Protein AF-A0A8T7BU42-F1 (afdb_monomer)

Foldseek 3Di:
DDDDPVLVVVLQVLLCLLVVQLCVLLPPQWHWADDDRLETETEWAECVQVVPDTHFLVNNLSSVLSSQQSNVVSLVVLLVPDPDPRPSSVQSLQEAEEEEEEEEAWEWDADPNRIHIDDPLVVVLVVVLVFPPPSFHWYKYWPRSCVTHDNPFPDFFDWDWGQDPPPGIIIIGIGTDDPRRRPPPDDDDDDDDDDDHDYRYYYYYHYHYD

Solvent-accessible surface area (backbone atoms only — not comparable to full-atom values): 11856 Å² total; per-residue (Å²): 136,89,82,42,77,67,31,50,54,52,39,51,51,53,46,51,57,41,49,50,39,27,54,57,34,22,48,86,54,33,47,78,53,48,77,55,96,62,26,41,33,30,37,29,41,36,27,92,83,33,78,90,80,30,37,45,31,66,48,48,31,48,22,55,49,40,22,55,53,36,35,56,51,48,47,52,51,52,57,76,70,58,86,60,87,42,72,41,59,68,44,53,86,48,56,38,57,33,38,37,38,34,43,37,56,32,36,66,47,72,59,98,85,45,55,43,80,42,48,66,41,57,53,50,50,58,50,63,73,72,48,89,80,64,101,65,35,31,42,34,33,25,55,72,22,49,80,52,36,63,77,87,55,83,64,82,58,46,86,41,78,47,77,45,93,96,78,44,79,46,50,28,39,34,35,71,59,49,85,79,57,48,72,99,80,68,82,90,70,84,91,77,91,82,89,81,70,56,70,34,44,39,37,37,39,50,22,47,70,100

Structure (mmCIF, N/CA/C/O backbone):
data_AF-A0A8T7BU42-F1
#
_entry.id   AF-A0A8T7BU42-F1
#
loop_
_atom_site.group_PDB
_atom_site.id
_atom_site.type_symbol
_atom_site.label_atom_id
_atom_site.label_alt_id
_atom_site.label_comp_id
_atom_site.label_asym_id
_atom_site.label_entity_id
_atom_site.label_seq_id
_atom_site.pdbx_PDB_ins_code
_atom_site.Cartn_x
_atom_site.Cartn_y
_atom_site.Cartn_z
_atom_site.occupancy
_atom_site.B_iso_or_equiv
_atom_site.auth_seq_id
_atom_site.auth_comp_id
_atom_site.auth_asym_id
_atom_site.auth_atom_id
_atom_site.pdbx_PDB_model_num
ATOM 1 N N . MET A 1 1 ? -27.647 2.008 8.837 1.00 47.53 1 MET A N 1
ATOM 2 C CA . MET A 1 1 ? -26.409 2.793 9.029 1.00 47.53 1 MET A CA 1
ATOM 3 C C . MET A 1 1 ? -26.782 4.274 9.037 1.00 47.53 1 MET A C 1
ATOM 5 O O . MET A 1 1 ? -27.200 4.777 8.004 1.00 47.53 1 MET A O 1
ATOM 9 N N . HIS A 1 2 ? -26.738 4.957 10.187 1.00 52.22 2 HIS A N 1
ATOM 10 C CA . HIS A 1 2 ? -27.015 6.401 10.267 1.00 52.22 2 HIS A CA 1
ATOM 11 C C . HIS A 1 2 ? -25.693 7.180 10.254 1.00 52.22 2 HIS A C 1
ATOM 13 O O . HIS A 1 2 ? -25.115 7.476 11.296 1.00 52.22 2 HIS A O 1
ATOM 19 N N . LEU A 1 3 ? -25.205 7.501 9.055 1.00 60.50 3 LEU A N 1
ATOM 20 C CA . LEU A 1 3 ? -24.084 8.422 8.860 1.00 60.50 3 LEU A CA 1
ATOM 21 C C . LEU A 1 3 ? -24.542 9.845 9.202 1.00 60.50 3 LEU A C 1
ATOM 23 O O . LEU A 1 3 ? -25.282 10.474 8.447 1.00 60.50 3 LEU A O 1
ATOM 27 N N . THR A 1 4 ? -24.121 10.358 10.355 1.00 80.88 4 THR A N 1
ATOM 28 C CA . THR A 1 4 ? -24.278 11.780 10.682 1.00 80.88 4 THR A CA 1
ATOM 29 C C . THR A 1 4 ? -23.133 12.579 10.059 1.00 80.88 4 THR A C 1
ATOM 31 O O . THR A 1 4 ? -22.033 12.055 9.877 1.00 80.88 4 THR A O 1
ATOM 34 N N . ARG A 1 5 ? -23.348 13.871 9.769 1.00 79.62 5 ARG A N 1
ATOM 35 C CA . ARG A 1 5 ? -22.279 14.764 9.265 1.00 79.62 5 ARG A CA 1
ATOM 36 C C . ARG A 1 5 ? -21.060 14.787 10.198 1.00 79.62 5 ARG A C 1
ATOM 38 O O . ARG A 1 5 ? -19.936 14.876 9.727 1.00 79.62 5 ARG A O 1
ATOM 45 N N . PHE A 1 6 ? -21.293 14.641 11.503 1.00 85.19 6 PHE A N 1
ATOM 46 C CA . PHE A 1 6 ? -20.251 14.513 12.519 1.00 85.19 6 PHE A CA 1
ATOM 47 C C . PHE A 1 6 ? -19.438 13.220 12.359 1.00 85.19 6 PHE A C 1
ATOM 49 O O . PHE A 1 6 ? -18.215 13.266 12.263 1.00 85.19 6 PHE A O 1
ATOM 56 N N . SER A 1 7 ? -20.111 12.067 12.247 1.00 87.06 7 SER A N 1
ATOM 57 C CA . SER A 1 7 ? -19.430 10.785 12.031 1.00 87.06 7 SER A CA 1
ATOM 58 C C . SER A 1 7 ? -18.661 10.752 10.709 1.00 87.06 7 SER A C 1
ATOM 60 O O . SER A 1 7 ? -17.587 10.165 10.654 1.00 87.06 7 SER A O 1
ATOM 62 N N . ALA A 1 8 ? -19.185 11.378 9.652 1.00 87.56 8 ALA A N 1
ATOM 63 C CA . AL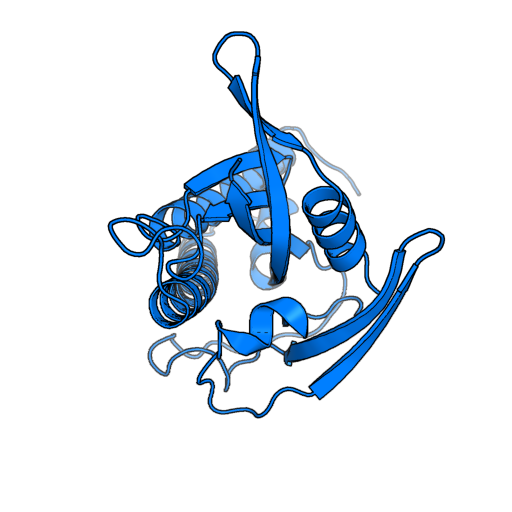A A 1 8 ? -18.499 11.463 8.364 1.00 87.56 8 ALA A CA 1
ATOM 64 C C . ALA A 1 8 ? -17.206 12.296 8.450 1.00 87.56 8 ALA A C 1
ATOM 66 O O . ALA A 1 8 ? -16.188 11.892 7.898 1.00 87.56 8 ALA A O 1
ATOM 67 N N . GLY A 1 9 ? -17.220 13.411 9.191 1.00 89.69 9 GLY A N 1
ATOM 68 C CA . GLY A 1 9 ? -16.020 14.223 9.417 1.00 89.69 9 GLY A CA 1
ATOM 69 C C . GLY A 1 9 ? -14.914 13.459 10.151 1.00 89.69 9 GLY A C 1
ATOM 70 O O . GLY A 1 9 ? -13.754 13.540 9.764 1.00 89.69 9 GLY A O 1
ATOM 71 N N . HIS A 1 10 ? -15.266 12.658 11.161 1.00 91.69 10 HIS A N 1
ATOM 72 C CA . HIS A 1 10 ? -14.287 11.817 11.861 1.00 91.69 10 HIS A CA 1
ATOM 73 C C . HIS A 1 10 ? -13.772 10.660 11.002 1.00 91.69 10 HIS A C 1
ATOM 75 O O . HIS A 1 10 ? -12.592 10.337 11.085 1.00 91.69 10 HIS A O 1
ATOM 81 N N . ALA A 1 11 ? -14.620 10.056 10.163 1.00 89.56 11 ALA A N 1
ATOM 82 C CA . ALA A 1 11 ? -14.162 9.050 9.205 1.00 89.56 11 ALA A CA 1
ATOM 83 C C . ALA A 1 11 ? -13.106 9.638 8.258 1.00 89.56 11 ALA A C 1
ATOM 85 O O . ALA A 1 11 ? -12.040 9.052 8.098 1.00 89.56 11 ALA A O 1
ATOM 86 N N . GLN A 1 12 ? -13.378 10.824 7.701 1.00 90.19 12 GLN A N 1
ATOM 87 C CA . GLN A 1 12 ? -12.439 11.532 6.833 1.00 90.19 12 GLN A CA 1
ATOM 88 C C . GLN A 1 12 ? -11.126 11.845 7.561 1.00 90.19 12 GLN A C 1
ATOM 90 O O . GLN A 1 12 ? -10.063 11.529 7.042 1.00 90.19 12 GLN A O 1
ATOM 95 N N . PHE A 1 13 ? -11.197 12.381 8.784 1.00 93.38 13 PHE A N 1
ATOM 96 C CA . PHE A 1 13 ? -10.010 12.660 9.597 1.00 93.38 13 PHE A CA 1
ATOM 97 C C . PHE A 1 13 ? -9.158 11.404 9.830 1.00 93.38 13 PHE A C 1
ATOM 99 O O . PHE A 1 13 ? -7.948 11.434 9.636 1.00 93.38 13 PHE A O 1
ATOM 106 N N . VAL A 1 14 ? -9.778 10.284 10.212 1.00 92.06 14 VAL A N 1
ATOM 107 C CA . VAL A 1 14 ? -9.061 9.020 10.447 1.00 92.06 14 VAL A CA 1
ATOM 108 C C . VAL A 1 14 ? -8.376 8.525 9.172 1.00 92.06 14 VAL A C 1
ATOM 110 O O . VAL A 1 14 ? -7.207 8.145 9.221 1.00 92.06 14 VAL A O 1
ATOM 113 N N . VAL A 1 15 ? -9.073 8.558 8.032 1.00 91.06 15 VAL A N 1
ATOM 114 C CA . VAL A 1 15 ? -8.503 8.165 6.735 1.00 91.06 15 VAL A CA 1
ATOM 115 C C . VAL A 1 15 ? -7.329 9.068 6.359 1.00 91.06 15 VAL A C 1
ATOM 117 O O . VAL A 1 15 ? -6.277 8.559 5.986 1.00 91.06 15 VAL A O 1
ATOM 120 N N . GLU A 1 16 ? -7.468 10.385 6.516 1.00 93.38 16 GLU A N 1
ATOM 121 C CA . GLU A 1 16 ? -6.392 11.346 6.251 1.00 93.38 16 GLU A CA 1
ATOM 122 C C . GLU A 1 16 ? -5.153 11.063 7.105 1.00 93.38 16 GLU A C 1
ATOM 124 O O . GLU A 1 16 ? -4.053 10.999 6.566 1.00 93.38 16 GLU A O 1
ATOM 129 N N . GLN A 1 17 ? -5.318 10.819 8.410 1.00 95.88 17 GLN A N 1
ATOM 130 C CA . GLN A 1 17 ? -4.197 10.507 9.305 1.00 95.88 17 GLN A CA 1
ATOM 131 C C . GLN A 1 17 ? -3.471 9.212 8.918 1.00 95.88 17 GLN A C 1
ATOM 133 O O . GLN A 1 17 ? -2.247 9.137 9.018 1.00 95.88 17 GLN A O 1
ATOM 138 N N . LEU A 1 18 ? -4.211 8.187 8.487 1.00 94.56 18 LEU A N 1
ATOM 139 C CA . LEU A 1 18 ? -3.628 6.913 8.062 1.00 94.56 18 LEU A CA 1
ATOM 140 C C . LEU A 1 18 ? -2.912 7.043 6.713 1.00 94.56 18 LEU A C 1
ATOM 142 O O . LEU A 1 18 ? -1.806 6.530 6.558 1.00 94.56 18 LEU A O 1
ATOM 146 N N . LEU A 1 19 ? -3.508 7.746 5.748 1.00 94.25 19 LEU A N 1
ATOM 147 C CA . LEU A 1 19 ? -2.882 7.978 4.447 1.00 94.25 19 LEU A CA 1
ATOM 148 C C . LEU A 1 19 ? -1.640 8.867 4.559 1.00 94.25 19 LEU A C 1
ATOM 150 O O . LEU A 1 19 ? -0.656 8.600 3.874 1.00 94.25 19 LEU A O 1
ATOM 154 N N . ASP A 1 20 ? -1.647 9.870 5.437 1.00 96.19 20 ASP A N 1
ATOM 155 C CA . ASP A 1 20 ? -0.509 10.769 5.656 1.00 96.19 20 ASP A CA 1
ATOM 156 C C . ASP A 1 20 ? 0.745 10.016 6.130 1.00 96.19 20 ASP A C 1
ATOM 158 O O . ASP A 1 20 ? 1.827 10.173 5.555 1.00 96.19 20 ASP A O 1
ATOM 162 N N . VAL A 1 21 ? 0.602 9.112 7.109 1.00 96.69 21 VAL A N 1
ATOM 163 C CA . VAL A 1 21 ? 1.742 8.302 7.575 1.00 96.69 21 VAL A CA 1
ATOM 164 C C . VAL A 1 21 ? 2.203 7.282 6.540 1.00 96.69 21 VAL A C 1
ATOM 166 O O . VAL A 1 21 ? 3.398 7.012 6.457 1.00 96.69 21 VAL A O 1
ATOM 169 N N . ILE A 1 22 ? 1.289 6.742 5.726 1.00 95.62 22 ILE A N 1
ATOM 170 C CA . ILE A 1 22 ? 1.640 5.842 4.619 1.00 95.62 22 ILE A CA 1
ATOM 171 C C . ILE A 1 22 ? 2.448 6.607 3.567 1.00 95.62 22 ILE A C 1
ATOM 173 O O . ILE A 1 22 ? 3.496 6.134 3.139 1.00 95.62 22 ILE A O 1
ATOM 177 N N . ILE A 1 23 ? 1.987 7.794 3.162 1.00 95.25 23 ILE A N 1
ATOM 178 C CA . ILE A 1 23 ? 2.679 8.638 2.178 1.00 95.25 23 ILE A CA 1
ATOM 179 C C . ILE A 1 23 ? 4.056 9.046 2.697 1.00 95.25 23 ILE A C 1
ATOM 181 O O . ILE A 1 23 ? 5.037 8.960 1.961 1.00 95.25 23 ILE A O 1
ATOM 185 N N . THR A 1 24 ? 4.145 9.436 3.967 1.00 97.19 24 THR A N 1
ATOM 186 C CA . THR A 1 24 ? 5.416 9.813 4.594 1.00 97.19 24 THR A CA 1
ATOM 187 C C . THR A 1 24 ? 6.397 8.641 4.628 1.00 97.19 24 THR A C 1
ATOM 189 O O . THR A 1 24 ? 7.560 8.820 4.281 1.00 97.19 24 THR A O 1
ATOM 192 N N . ALA A 1 25 ? 5.933 7.439 4.985 1.00 94.31 25 ALA A N 1
ATOM 193 C CA . ALA A 1 25 ? 6.759 6.231 5.030 1.00 94.31 25 ALA A CA 1
ATOM 194 C C . ALA A 1 25 ? 7.196 5.725 3.643 1.00 94.31 25 ALA A C 1
ATOM 196 O O . ALA A 1 25 ? 8.196 5.022 3.524 1.00 94.31 25 ALA A O 1
ATOM 197 N N . ALA A 1 26 ? 6.448 6.070 2.593 1.00 93.38 26 ALA A N 1
ATOM 198 C CA . ALA A 1 26 ? 6.771 5.708 1.218 1.00 93.38 26 ALA A CA 1
ATOM 199 C C . ALA A 1 26 ? 7.932 6.546 0.645 1.00 93.38 26 ALA A C 1
ATOM 201 O O . ALA A 1 26 ? 8.668 6.086 -0.232 1.00 93.38 26 ALA A O 1
ATOM 202 N N . LEU A 1 27 ? 8.103 7.780 1.129 1.00 93.25 27 LEU A N 1
ATOM 203 C CA . LEU A 1 27 ? 9.124 8.710 0.655 1.00 93.25 27 LEU A CA 1
ATOM 204 C C . LEU A 1 27 ? 10.505 8.418 1.278 1.00 93.25 27 LEU A C 1
ATOM 206 O O . LEU A 1 27 ? 10.590 8.046 2.446 1.00 93.25 27 LEU A O 1
ATOM 210 N N . PRO A 1 28 ? 11.610 8.646 0.538 1.00 94.38 28 PRO A N 1
ATOM 211 C CA . PRO A 1 28 ? 11.669 9.142 -0.842 1.00 94.38 28 PRO A CA 1
ATOM 212 C C . PRO A 1 28 ? 11.557 8.037 -1.907 1.00 94.38 28 PRO A C 1
ATOM 214 O O . PRO A 1 28 ? 11.485 8.353 -3.092 1.00 94.38 28 PRO A O 1
ATOM 217 N N . SER A 1 29 ? 11.560 6.762 -1.510 1.00 92.00 29 SER A N 1
ATOM 218 C CA . SER A 1 29 ? 11.674 5.616 -2.422 1.00 92.00 29 SER A CA 1
ATOM 219 C C . SER A 1 29 ? 10.532 5.520 -3.434 1.00 92.00 29 SER A C 1
ATOM 221 O O . SER A 1 29 ? 10.746 5.081 -4.565 1.00 92.00 29 SER A O 1
ATOM 223 N N . LEU A 1 30 ? 9.326 5.918 -3.025 1.00 92.38 30 LEU A N 1
ATOM 224 C CA . LEU A 1 30 ? 8.090 5.822 -3.789 1.00 92.38 30 LEU A CA 1
ATOM 225 C C . LEU A 1 30 ? 7.380 7.185 -3.828 1.00 92.38 30 LEU A C 1
ATOM 227 O O . LEU A 1 30 ? 7.061 7.773 -2.797 1.00 92.38 30 LEU A O 1
ATOM 231 N N . SER A 1 31 ? 7.090 7.679 -5.031 1.00 89.88 31 SER A N 1
ATOM 232 C CA . SER A 1 31 ? 6.403 8.956 -5.253 1.00 89.88 31 SER A CA 1
ATOM 233 C C . SER A 1 31 ? 4.880 8.774 -5.304 1.00 89.88 31 SER A C 1
ATOM 235 O O . SER A 1 31 ? 4.401 7.952 -6.089 1.00 89.88 31 SER A O 1
ATOM 237 N N . PRO A 1 32 ? 4.084 9.527 -4.521 1.00 90.75 32 PRO A N 1
ATOM 238 C CA . PRO A 1 32 ? 2.625 9.486 -4.610 1.00 90.75 32 PRO A CA 1
ATOM 239 C C . PRO A 1 32 ? 2.132 10.187 -5.885 1.00 90.75 32 PRO A C 1
ATOM 241 O O . PRO A 1 32 ? 2.683 11.205 -6.294 1.00 90.75 32 PRO A O 1
ATOM 244 N N . THR A 1 33 ? 1.065 9.673 -6.499 1.00 85.50 33 THR A N 1
ATOM 245 C CA . THR A 1 33 ? 0.459 10.267 -7.716 1.00 85.50 33 THR A CA 1
ATOM 246 C C . THR A 1 33 ? -0.999 10.617 -7.543 1.00 85.50 33 THR A C 1
ATOM 248 O O . THR A 1 33 ? -1.420 11.725 -7.864 1.00 85.50 33 THR A O 1
ATOM 251 N N . ARG A 1 34 ? -1.786 9.686 -7.009 1.00 82.69 34 ARG A N 1
ATOM 252 C CA . ARG A 1 34 ? -3.225 9.868 -6.860 1.00 82.69 34 ARG A CA 1
ATOM 253 C C . ARG A 1 34 ? -3.663 9.418 -5.481 1.00 82.69 34 ARG A C 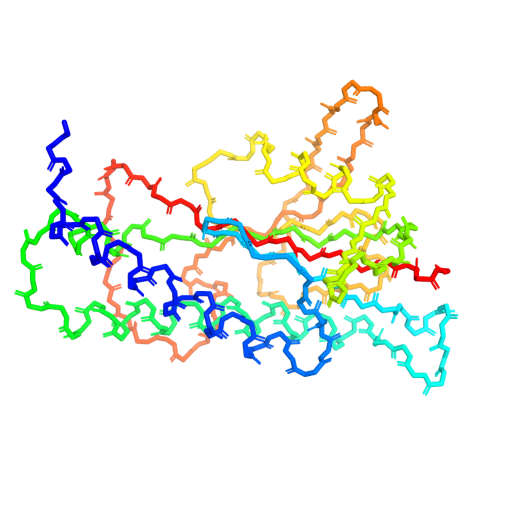1
ATOM 255 O O . ARG A 1 34 ? -3.350 8.305 -5.075 1.00 82.69 34 ARG A O 1
ATOM 262 N N . VAL A 1 35 ? -4.433 10.266 -4.810 1.00 84.00 35 VAL A N 1
ATOM 263 C CA . VAL A 1 35 ? -5.198 9.911 -3.612 1.00 84.00 35 VAL A CA 1
ATOM 264 C C . VAL A 1 35 ? -6.674 9.863 -4.000 1.00 84.00 35 VAL A C 1
ATOM 266 O O . VAL A 1 35 ? -7.172 10.780 -4.654 1.00 84.00 35 VAL A O 1
ATOM 269 N N . GLY A 1 36 ? -7.371 8.789 -3.641 1.00 76.12 36 GLY A N 1
ATOM 270 C CA . GLY A 1 36 ? -8.784 8.596 -3.956 1.00 76.12 36 GLY A CA 1
ATOM 271 C C . GLY A 1 36 ? -9.515 7.908 -2.815 1.00 76.12 36 GLY A C 1
ATOM 272 O O . GLY A 1 36 ? -9.333 6.713 -2.604 1.00 76.12 36 GLY A O 1
ATOM 273 N N . GLY A 1 37 ? -10.363 8.643 -2.095 1.00 82.19 37 GLY A N 1
ATOM 274 C CA . GLY A 1 37 ? -11.071 8.103 -0.932 1.00 82.19 37 GLY A CA 1
ATOM 275 C C . GLY A 1 37 ? -10.089 7.619 0.136 1.00 82.19 37 GLY A C 1
ATOM 276 O O . GLY A 1 37 ? -9.374 8.425 0.719 1.00 82.19 37 GLY A O 1
ATOM 277 N N . ASP A 1 38 ? -10.045 6.305 0.351 1.00 84.38 38 ASP A N 1
ATOM 278 C CA . ASP A 1 38 ? -9.164 5.604 1.294 1.00 84.38 38 ASP A CA 1
ATOM 279 C C . ASP A 1 38 ? -7.925 4.976 0.634 1.00 84.38 38 ASP A C 1
ATOM 281 O O . ASP A 1 38 ? -7.271 4.110 1.223 1.00 84.38 38 ASP A O 1
ATOM 285 N N . SER A 1 39 ? -7.625 5.390 -0.600 1.00 85.88 39 SER A N 1
ATOM 286 C CA . SER A 1 39 ? -6.560 4.817 -1.410 1.00 85.88 39 SER A CA 1
ATOM 287 C C . SER A 1 39 ? -5.518 5.825 -1.847 1.00 85.88 39 SER A C 1
ATOM 289 O O . SER A 1 39 ? -5.810 7.002 -2.069 1.00 85.88 39 SER A O 1
ATOM 291 N N . VAL A 1 40 ? -4.295 5.332 -2.016 1.00 89.44 40 VAL A N 1
ATOM 292 C CA . VAL A 1 40 ? -3.178 6.092 -2.570 1.00 89.44 40 VAL A CA 1
ATOM 293 C C . VAL A 1 40 ? -2.389 5.225 -3.547 1.00 89.44 40 VAL A C 1
ATOM 295 O O . VAL A 1 40 ? -2.152 4.042 -3.297 1.00 89.44 40 VAL A O 1
ATOM 298 N N . MET A 1 41 ? -2.014 5.830 -4.673 1.00 90.06 41 MET A N 1
ATOM 299 C CA . MET A 1 41 ? -1.173 5.246 -5.710 1.00 90.06 41 MET A CA 1
ATOM 300 C C . MET A 1 41 ? 0.242 5.803 -5.618 1.00 90.06 41 MET A C 1
ATOM 302 O O . MET A 1 41 ? 0.435 7.021 -5.673 1.00 90.06 41 MET A O 1
ATOM 306 N N . PHE A 1 42 ? 1.218 4.904 -5.576 1.00 93.44 42 PHE A N 1
ATOM 307 C CA . PHE A 1 42 ? 2.637 5.224 -5.606 1.00 93.44 42 PHE A CA 1
ATOM 308 C C . PHE A 1 42 ? 3.322 4.697 -6.860 1.00 93.44 42 PHE A C 1
ATOM 310 O O . PHE A 1 42 ? 2.913 3.669 -7.406 1.00 93.44 42 PHE A O 1
ATOM 317 N N . TYR A 1 43 ? 4.406 5.364 -7.262 1.00 92.06 43 TYR A N 1
ATOM 318 C CA . TYR A 1 43 ? 5.316 4.853 -8.276 1.00 92.06 43 TYR A CA 1
ATOM 319 C C . TYR A 1 43 ? 6.791 5.086 -7.981 1.00 92.06 43 TYR A C 1
ATOM 321 O O . TYR A 1 43 ? 7.161 6.014 -7.266 1.00 92.06 43 TYR A O 1
ATOM 329 N N . ALA A 1 44 ? 7.631 4.264 -8.601 1.00 90.88 44 ALA A N 1
ATOM 330 C CA . ALA A 1 44 ? 9.065 4.486 -8.708 1.00 90.88 44 ALA A CA 1
ATOM 331 C C . ALA A 1 44 ? 9.584 3.973 -10.049 1.00 90.88 44 ALA A C 1
ATOM 333 O O . ALA A 1 44 ? 9.081 2.977 -10.568 1.00 90.88 44 ALA A O 1
ATOM 334 N N . VAL A 1 45 ? 10.609 4.642 -10.579 1.00 88.12 45 VAL A N 1
ATOM 335 C CA . VAL A 1 45 ? 11.369 4.148 -11.732 1.00 88.12 45 VAL A CA 1
ATOM 336 C C . VAL A 1 45 ? 12.380 3.136 -11.212 1.00 88.12 45 VAL A C 1
ATOM 338 O O . VAL A 1 45 ? 13.157 3.467 -10.323 1.00 88.12 45 VAL A O 1
ATOM 341 N N . SER A 1 46 ? 12.372 1.913 -11.739 1.00 85.94 46 SER A N 1
ATOM 342 C CA . SER A 1 46 ? 13.299 0.866 -11.297 1.00 85.94 46 SER A CA 1
ATOM 343 C C . SER A 1 46 ? 14.750 1.229 -11.618 1.00 85.94 46 SER A C 1
ATOM 345 O O . SER A 1 46 ? 15.046 1.721 -12.709 1.00 85.94 46 SER A O 1
ATOM 347 N N . GLU A 1 47 ? 15.668 0.899 -10.708 1.00 85.12 47 GLU A N 1
ATOM 348 C CA . GLU A 1 47 ? 17.117 0.962 -10.955 1.00 85.12 47 GLU A CA 1
ATOM 349 C C . GLU A 1 47 ? 17.551 0.175 -12.204 1.00 85.12 47 GLU A C 1
ATOM 351 O O . GLU A 1 47 ? 18.522 0.544 -12.858 1.00 85.12 47 GLU A O 1
ATOM 356 N N . ARG A 1 48 ? 16.808 -0.877 -12.591 1.00 81.31 48 ARG A N 1
ATOM 357 C CA . ARG A 1 48 ? 17.091 -1.636 -13.822 1.00 81.31 48 ARG A CA 1
ATOM 358 C C . ARG A 1 48 ? 16.953 -0.783 -15.076 1.00 81.31 48 ARG A C 1
ATOM 360 O O . ARG A 1 48 ? 17.695 -0.975 -16.034 1.00 81.31 48 ARG A O 1
ATOM 367 N N . ASP A 1 49 ? 15.993 0.131 -15.063 1.00 80.38 49 ASP A N 1
ATOM 368 C CA . ASP A 1 49 ? 15.637 0.958 -16.212 1.00 80.38 49 ASP A CA 1
ATOM 369 C C . ASP A 1 49 ? 16.309 2.3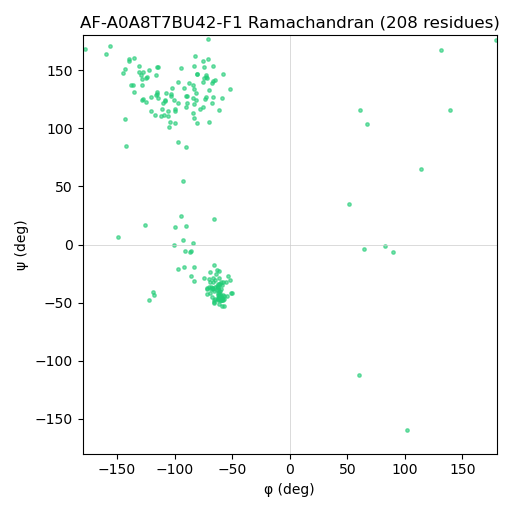34 -16.153 1.00 80.38 49 ASP A C 1
ATOM 371 O O . ASP A 1 49 ? 16.479 2.993 -17.178 1.00 80.38 49 ASP A O 1
ATOM 375 N N . ASN A 1 50 ? 16.730 2.757 -14.958 1.00 82.56 50 ASN A N 1
ATOM 376 C CA . ASN A 1 50 ? 17.489 3.978 -14.723 1.00 82.56 50 ASN A CA 1
ATOM 377 C C . ASN A 1 50 ? 18.556 3.753 -13.630 1.00 82.56 50 ASN A C 1
ATOM 379 O O . ASN A 1 50 ? 18.314 4.077 -12.467 1.00 82.56 50 ASN A O 1
ATOM 383 N N . PRO A 1 51 ? 19.744 3.229 -13.978 1.00 85.62 51 PRO A N 1
ATOM 384 C CA . PRO A 1 51 ? 20.766 2.861 -12.991 1.00 85.62 51 PRO A CA 1
ATOM 385 C C . PRO A 1 51 ? 21.333 4.021 -12.162 1.00 85.62 51 PRO A C 1
ATOM 387 O O . PRO A 1 51 ? 21.896 3.792 -11.098 1.00 85.62 51 PRO A O 1
ATOM 390 N N . GLU A 1 52 ? 21.227 5.263 -12.642 1.00 86.75 52 GLU A N 1
ATOM 391 C CA . GLU A 1 52 ? 21.821 6.427 -11.971 1.00 86.75 52 GLU A CA 1
ATOM 392 C C . GLU A 1 52 ? 20.917 7.024 -10.886 1.00 86.75 52 GLU A C 1
ATOM 394 O O . GLU A 1 52 ? 21.406 7.666 -9.958 1.00 86.75 52 GLU A O 1
ATOM 399 N N . SER A 1 53 ? 19.597 6.866 -11.016 1.00 84.75 53 SER A N 1
ATOM 400 C CA . SER A 1 53 ? 18.619 7.545 -10.146 1.00 84.75 53 SER A CA 1
ATOM 401 C C . SER A 1 53 ? 17.318 6.771 -9.913 1.00 84.75 53 SER A C 1
ATOM 403 O O . SER A 1 53 ? 16.380 7.309 -9.325 1.00 84.75 53 SER A O 1
ATOM 405 N N . GLY A 1 54 ? 17.231 5.530 -10.388 1.00 84.94 54 GLY A N 1
ATOM 406 C CA . GLY A 1 54 ? 16.110 4.639 -10.121 1.00 84.94 54 GLY A CA 1
ATOM 407 C C . GLY A 1 54 ? 16.150 4.070 -8.704 1.00 84.94 54 GLY A C 1
ATOM 408 O O . GLY A 1 54 ? 17.196 4.009 -8.062 1.00 84.94 54 GLY A O 1
ATOM 409 N N . THR A 1 55 ? 14.990 3.642 -8.222 1.00 88.94 55 THR A N 1
ATOM 410 C CA . THR A 1 55 ? 14.823 3.026 -6.906 1.00 88.94 55 THR A CA 1
ATOM 411 C C . THR A 1 55 ? 15.168 1.542 -6.984 1.00 88.94 55 THR A C 1
ATOM 413 O O . THR A 1 55 ? 14.697 0.833 -7.886 1.00 88.94 55 THR A O 1
ATOM 416 N N . SER A 1 56 ? 15.958 1.061 -6.022 1.00 91.00 56 SER A N 1
ATOM 417 C CA . SER A 1 56 ? 16.318 -0.352 -5.944 1.00 91.00 56 SER A CA 1
ATOM 418 C C . SER A 1 56 ? 15.162 -1.217 -5.444 1.00 91.00 56 SER A C 1
ATOM 420 O O . SER A 1 56 ? 14.294 -0.769 -4.690 1.00 91.00 56 SER A O 1
ATOM 422 N N . GLY A 1 57 ? 15.150 -2.491 -5.837 1.00 88.69 57 GLY A N 1
ATOM 423 C CA . GLY A 1 57 ? 14.184 -3.461 -5.310 1.00 88.69 57 GLY A CA 1
ATOM 424 C C . GLY A 1 57 ? 14.172 -3.550 -3.769 1.00 88.69 57 GLY A C 1
ATOM 425 O O . GLY A 1 57 ? 13.091 -3.533 -3.169 1.00 88.69 57 GLY A O 1
ATOM 426 N N . PRO A 1 58 ? 15.343 -3.580 -3.098 1.00 90.81 58 PRO A N 1
ATOM 427 C CA . PRO A 1 58 ? 15.448 -3.477 -1.641 1.00 90.81 58 PRO A CA 1
ATOM 428 C C . PRO A 1 58 ? 14.878 -2.185 -1.037 1.00 90.81 58 PRO A C 1
ATOM 430 O O . PRO A 1 58 ? 14.249 -2.247 0.023 1.00 90.81 58 PRO A O 1
ATOM 433 N N . ASP A 1 59 ? 15.047 -1.033 -1.691 1.00 89.25 59 ASP A N 1
ATOM 434 C CA . ASP A 1 59 ? 14.483 0.236 -1.205 1.00 89.25 59 ASP A CA 1
ATOM 435 C C . ASP A 1 59 ? 12.955 0.237 -1.297 1.00 89.25 59 ASP A C 1
ATOM 437 O O . ASP A 1 59 ? 12.278 0.700 -0.376 1.00 89.25 59 ASP A O 1
ATOM 441 N N . VAL A 1 60 ? 12.395 -0.345 -2.366 1.00 91.50 60 VAL A N 1
ATOM 442 C CA . VAL A 1 60 ? 10.944 -0.564 -2.477 1.00 91.50 60 VAL A CA 1
ATOM 443 C C . VAL A 1 60 ? 10.452 -1.505 -1.378 1.00 91.50 60 VAL A C 1
ATOM 445 O O . VAL A 1 60 ? 9.451 -1.210 -0.727 1.00 91.50 60 VAL A O 1
ATOM 448 N N . ALA A 1 61 ? 11.145 -2.623 -1.138 1.00 90.94 61 ALA A N 1
ATOM 449 C CA . ALA A 1 61 ? 10.771 -3.574 -0.089 1.00 90.94 61 ALA A CA 1
ATOM 450 C C . ALA A 1 61 ? 10.789 -2.925 1.307 1.00 90.94 61 ALA A C 1
ATOM 452 O O . ALA A 1 61 ? 9.891 -3.168 2.116 1.00 90.94 61 ALA A O 1
ATOM 453 N N . THR A 1 62 ? 11.781 -2.069 1.566 1.00 89.56 62 THR A N 1
ATOM 454 C CA . THR A 1 62 ? 11.890 -1.293 2.809 1.00 89.56 62 THR A CA 1
ATOM 455 C C . THR A 1 62 ? 10.731 -0.309 2.941 1.00 89.56 62 THR A C 1
ATOM 457 O O . THR A 1 62 ? 10.069 -0.296 3.975 1.00 89.56 62 THR A O 1
ATOM 460 N N . ALA A 1 63 ? 10.411 0.444 1.884 1.00 90.44 63 ALA A N 1
ATOM 461 C CA . ALA A 1 63 ? 9.278 1.370 1.891 1.00 90.44 63 ALA A CA 1
ATOM 462 C C . ALA A 1 63 ? 7.946 0.647 2.149 1.00 90.44 63 ALA A C 1
ATOM 464 O O . ALA A 1 63 ? 7.166 1.077 2.992 1.00 90.44 63 ALA A O 1
ATOM 465 N N . VAL A 1 64 ? 7.705 -0.499 1.501 1.00 92.25 64 VAL A N 1
ATOM 466 C CA . VAL A 1 64 ? 6.507 -1.324 1.748 1.00 92.25 64 VAL A CA 1
ATOM 467 C C . VAL A 1 64 ? 6.423 -1.753 3.214 1.00 92.25 64 VAL A C 1
ATOM 469 O O . VAL A 1 64 ? 5.354 -1.665 3.818 1.00 92.25 64 VAL A O 1
ATOM 472 N N . HIS A 1 65 ? 7.540 -2.177 3.809 1.00 91.06 65 HIS A N 1
ATOM 473 C CA . HIS A 1 65 ? 7.577 -2.537 5.225 1.00 91.06 65 HIS A CA 1
ATOM 474 C C . HIS A 1 65 ? 7.252 -1.346 6.140 1.00 91.06 65 HIS A C 1
ATOM 476 O O . HIS A 1 65 ? 6.399 -1.467 7.021 1.00 91.06 65 HIS A O 1
ATOM 482 N N . GLU A 1 66 ? 7.874 -0.190 5.902 1.00 91.62 66 GLU A N 1
ATOM 483 C CA . GLU A 1 66 ? 7.648 1.025 6.693 1.00 91.62 66 GLU A CA 1
ATOM 484 C C . GLU A 1 66 ? 6.218 1.557 6.559 1.00 91.62 66 GLU A C 1
ATOM 486 O O . GLU A 1 66 ? 5.635 2.017 7.544 1.00 91.62 66 GLU A O 1
ATOM 491 N N . MET A 1 67 ? 5.612 1.454 5.373 1.00 93.38 67 MET A N 1
ATOM 492 C CA . MET A 1 67 ? 4.214 1.829 5.139 1.00 93.38 67 MET A CA 1
ATOM 493 C C . MET A 1 67 ? 3.257 0.975 5.977 1.00 93.38 67 MET A C 1
ATOM 495 O O . MET A 1 67 ? 2.380 1.519 6.653 1.00 93.38 67 MET A O 1
ATOM 499 N N . VAL A 1 68 ? 3.453 -0.349 5.985 1.00 90.81 68 VAL A N 1
ATOM 500 C CA . VAL A 1 68 ? 2.666 -1.273 6.818 1.00 90.81 68 VAL A CA 1
ATOM 501 C C . VAL A 1 68 ? 2.856 -0.949 8.301 1.00 90.81 68 VAL A C 1
ATOM 503 O O . VAL A 1 68 ? 1.876 -0.753 9.021 1.00 90.81 68 VAL A O 1
ATOM 506 N N . ALA A 1 69 ? 4.103 -0.839 8.766 1.00 90.06 69 ALA A N 1
ATOM 507 C CA . ALA A 1 69 ? 4.399 -0.559 10.170 1.00 90.06 69 ALA A CA 1
ATOM 508 C C . ALA A 1 69 ? 3.805 0.785 10.630 1.00 90.06 69 ALA A C 1
ATOM 510 O O . ALA A 1 69 ? 3.204 0.876 11.705 1.00 90.06 69 ALA A O 1
ATOM 511 N N . SER A 1 70 ? 3.923 1.821 9.799 1.00 92.06 70 SER A N 1
ATOM 512 C CA . SER A 1 70 ? 3.415 3.162 10.092 1.00 92.06 70 SER A CA 1
ATOM 513 C C . SER A 1 70 ? 1.891 3.208 10.145 1.00 92.06 70 SER A C 1
ATOM 515 O O . SER A 1 70 ? 1.344 3.855 11.041 1.00 92.06 70 SER A O 1
ATOM 517 N N . PHE A 1 71 ? 1.201 2.472 9.266 1.00 93.69 71 PHE A N 1
ATOM 518 C CA . PHE A 1 71 ? -0.255 2.327 9.322 1.00 93.69 71 PHE A CA 1
ATOM 519 C C . PHE A 1 71 ? -0.715 1.768 10.674 1.00 93.69 71 PHE A C 1
ATOM 521 O O . PHE A 1 71 ? -1.540 2.387 11.350 1.00 93.69 71 PHE A O 1
ATOM 528 N N . TYR A 1 72 ? -0.152 0.636 11.112 1.00 92.12 72 TYR A N 1
ATOM 529 C CA . TYR A 1 72 ? -0.562 0.009 12.373 1.00 92.12 72 TYR A CA 1
ATOM 530 C C . TYR A 1 72 ? -0.176 0.839 13.599 1.00 92.12 72 TYR A C 1
ATOM 532 O O . TYR A 1 72 ? -0.972 0.935 14.537 1.00 92.12 72 TYR A O 1
ATOM 540 N N . ARG A 1 73 ? 0.986 1.506 13.576 1.00 93.75 73 ARG A N 1
ATOM 541 C CA . ARG A 1 73 ? 1.392 2.447 14.631 1.00 93.75 73 ARG A CA 1
ATOM 542 C C . ARG A 1 73 ? 0.397 3.602 14.755 1.00 93.75 73 ARG A C 1
ATOM 544 O O . ARG A 1 73 ? -0.065 3.893 15.857 1.00 93.75 73 ARG A O 1
ATOM 551 N N . LYS A 1 74 ? 0.012 4.221 13.633 1.00 94.44 74 LYS A N 1
ATOM 552 C CA . LYS A 1 74 ? -0.968 5.317 13.628 1.00 94.44 74 LYS A CA 1
ATOM 553 C C . LYS A 1 74 ? -2.365 4.837 14.017 1.00 94.44 74 LYS A C 1
ATOM 555 O O . LYS A 1 74 ? -3.049 5.531 1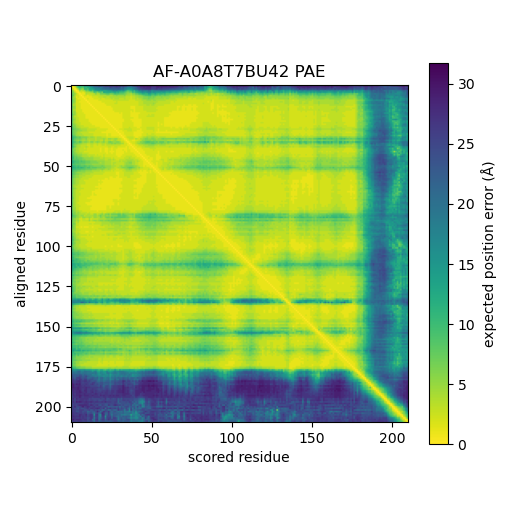4.761 1.00 94.44 74 LYS A O 1
ATOM 560 N N . ARG A 1 75 ? -2.784 3.639 13.594 1.00 93.25 75 ARG A N 1
ATOM 561 C CA . ARG A 1 75 ? -4.045 3.029 14.050 1.00 93.25 75 ARG A CA 1
ATOM 562 C C . ARG A 1 75 ? -4.060 2.870 15.572 1.00 93.25 75 ARG A C 1
ATOM 564 O O . ARG A 1 75 ? -5.032 3.272 16.202 1.00 93.25 75 ARG A O 1
ATOM 571 N N . ALA A 1 76 ? -2.990 2.336 16.161 1.00 92.44 76 ALA A N 1
ATOM 572 C CA . ALA A 1 76 ? -2.869 2.180 17.612 1.00 92.44 76 ALA A CA 1
ATOM 573 C C . ALA A 1 76 ? -2.894 3.532 18.350 1.00 92.44 76 ALA A C 1
ATOM 575 O O . ALA A 1 76 ? -3.594 3.672 19.351 1.00 92.44 76 ALA A O 1
ATOM 576 N N . GLU A 1 77 ? -2.205 4.547 17.823 1.00 94.25 77 GLU A N 1
ATOM 577 C CA . GLU A 1 77 ? -2.242 5.919 18.348 1.00 94.25 77 GLU A CA 1
ATOM 578 C C . GLU A 1 77 ? -3.665 6.503 18.329 1.00 94.25 77 GLU A C 1
ATOM 580 O O . GLU A 1 77 ? -4.144 7.019 19.341 1.00 94.25 77 GLU A O 1
ATOM 585 N N . LEU A 1 78 ? -4.371 6.370 17.200 1.00 92.62 78 LEU A N 1
ATOM 586 C CA . LEU A 1 78 ? -5.754 6.829 17.053 1.00 92.62 78 LEU A CA 1
ATOM 587 C C . LEU A 1 78 ? -6.701 6.102 18.014 1.00 92.62 78 LEU A C 1
ATOM 589 O O . LEU A 1 78 ? -7.611 6.729 18.549 1.00 92.62 78 LEU A O 1
ATOM 593 N N . LEU A 1 79 ? -6.483 4.807 18.262 1.00 91.94 79 LEU A N 1
ATOM 594 C CA . LEU A 1 79 ? -7.247 4.033 19.244 1.00 91.94 79 LEU A CA 1
ATOM 595 C C . LEU A 1 79 ? -7.013 4.522 20.670 1.00 91.94 79 LEU A C 1
ATOM 597 O O . LEU A 1 79 ? -7.979 4.767 21.392 1.00 91.94 79 LEU A O 1
ATOM 601 N N . ALA A 1 80 ? -5.750 4.689 21.061 1.00 91.81 80 ALA A N 1
ATOM 602 C CA . ALA A 1 80 ? -5.382 5.130 22.403 1.00 91.81 80 ALA A CA 1
ATOM 603 C C . ALA A 1 80 ? -5.908 6.543 22.715 1.00 91.81 80 ALA A C 1
ATOM 605 O O . ALA A 1 80 ? -6.291 6.827 23.849 1.00 91.81 80 ALA A O 1
ATOM 606 N N . GLY A 1 81 ? -5.960 7.419 21.706 1.00 89.31 81 GLY A N 1
ATOM 607 C CA . GLY A 1 81 ? -6.488 8.779 21.830 1.00 89.31 81 GLY A CA 1
ATOM 608 C C . GLY A 1 81 ? -8.007 8.913 21.660 1.00 89.31 81 GLY A C 1
ATOM 609 O O . GLY A 1 81 ? -8.539 10.014 21.826 1.00 89.31 81 GLY A O 1
ATOM 610 N N . ASN A 1 82 ? -8.732 7.844 21.309 1.00 89.81 82 ASN A N 1
ATOM 611 C CA . ASN A 1 82 ? -10.144 7.959 20.953 1.00 89.81 82 ASN A CA 1
ATOM 612 C C . ASN A 1 82 ? -11.075 7.975 22.178 1.00 89.81 82 ASN A C 1
ATOM 614 O O . ASN A 1 82 ? -11.363 6.945 22.780 1.00 89.81 82 ASN A O 1
ATOM 618 N N . LEU A 1 83 ? -11.655 9.142 22.465 1.00 90.00 83 LEU A N 1
ATOM 619 C CA . LEU A 1 83 ? -12.747 9.309 23.437 1.00 90.00 83 LEU A CA 1
ATOM 620 C C . LEU A 1 83 ? -14.131 9.425 22.771 1.00 90.00 83 LEU A C 1
ATOM 622 O O . LEU A 1 83 ? -15.144 9.598 23.451 1.00 90.00 83 LEU A O 1
ATOM 626 N N . CYS A 1 84 ? -14.197 9.381 21.437 1.00 90.81 84 CYS A N 1
ATOM 627 C CA . CYS A 1 84 ? -15.424 9.622 20.692 1.00 90.81 84 CYS A CA 1
ATOM 628 C C . CYS A 1 84 ? -16.226 8.322 20.486 1.00 90.81 84 CYS A C 1
ATOM 630 O O . CYS A 1 84 ? -15.701 7.360 19.920 1.00 90.81 84 CYS A O 1
ATOM 632 N N . PRO A 1 85 ? -17.524 8.293 20.844 1.00 89.31 85 PRO A N 1
ATOM 633 C CA . PRO A 1 85 ? -18.379 7.124 20.646 1.00 89.31 85 PRO A CA 1
ATOM 634 C C . PRO A 1 85 ? -19.105 7.127 19.287 1.00 89.31 85 PRO A C 1
ATOM 636 O O . PRO A 1 85 ? -20.107 6.427 19.135 1.00 89.31 85 PRO A O 1
ATOM 639 N N . CYS A 1 86 ? -18.693 7.948 18.311 1.00 90.19 86 CYS A N 1
ATOM 640 C CA . CYS A 1 86 ? -19.372 7.988 17.014 1.00 90.19 86 CYS A CA 1
ATOM 641 C C . CYS A 1 86 ? -19.113 6.712 16.202 1.00 90.19 86 CYS A C 1
ATOM 643 O O . CYS A 1 86 ? -18.142 5.994 16.439 1.00 90.19 86 CYS A O 1
ATOM 645 N N . GLU A 1 87 ? -19.976 6.444 15.222 1.00 85.81 87 GLU A N 1
ATOM 646 C CA . GLU A 1 87 ? -19.883 5.227 14.416 1.00 85.81 87 GLU A CA 1
ATOM 647 C C . GLU A 1 87 ? -18.521 5.094 13.730 1.00 85.81 87 GLU A C 1
ATOM 649 O O . GLU A 1 87 ? -17.918 4.035 13.817 1.00 85.81 87 GLU A O 1
ATOM 654 N N . ALA A 1 88 ? -17.972 6.156 13.138 1.00 85.56 88 ALA A N 1
ATOM 655 C CA . ALA A 1 88 ? -16.647 6.095 12.514 1.00 85.56 88 ALA A CA 1
ATOM 656 C C . ALA A 1 88 ? -15.538 5.696 13.503 1.00 85.56 88 ALA A C 1
ATOM 658 O O . ALA A 1 88 ? -14.747 4.798 13.224 1.00 85.56 88 ALA A O 1
ATOM 659 N N . CYS A 1 89 ? -15.517 6.317 14.683 1.00 90.19 89 CYS A N 1
ATOM 660 C CA . CYS A 1 89 ? -14.492 6.072 15.693 1.00 90.19 89 CYS A CA 1
ATOM 661 C C . CYS A 1 89 ? -14.557 4.650 16.274 1.00 90.19 89 CYS A C 1
ATOM 663 O O . CYS A 1 89 ? -13.519 4.066 16.575 1.00 90.19 89 CYS A O 1
ATOM 665 N N . LYS A 1 90 ? -15.752 4.051 16.367 1.00 90.12 90 LYS A N 1
ATOM 666 C CA . LYS A 1 90 ? -15.911 2.647 16.789 1.00 90.12 90 LYS A CA 1
ATOM 667 C C . LYS A 1 90 ? -15.276 1.641 15.827 1.00 90.12 90 LYS A C 1
ATOM 669 O O . LYS A 1 90 ? -14.943 0.547 16.262 1.00 90.12 90 LYS A O 1
ATOM 674 N N . HIS A 1 91 ? -15.121 1.991 14.548 1.00 87.88 91 HIS A N 1
ATOM 675 C CA . HIS A 1 91 ? -14.579 1.087 13.529 1.00 87.88 91 HIS A CA 1
ATOM 676 C C . HIS A 1 91 ? -13.056 1.191 13.366 1.00 87.88 91 HIS A C 1
ATOM 678 O O . HIS A 1 91 ? -12.485 0.368 12.656 1.00 87.88 91 HIS A O 1
ATOM 684 N N . ILE A 1 92 ? -12.380 2.130 14.048 1.00 88.50 92 ILE A N 1
ATOM 685 C CA . ILE A 1 92 ? -10.910 2.257 14.014 1.00 88.50 92 ILE A CA 1
ATOM 686 C C . ILE A 1 92 ? -10.189 0.920 14.294 1.00 88.50 92 ILE A C 1
ATOM 688 O O . ILE A 1 92 ? -9.244 0.622 13.561 1.00 88.50 92 ILE A O 1
ATOM 692 N N . PRO A 1 93 ? -10.610 0.073 15.265 1.00 88.44 93 PRO A N 1
ATOM 693 C CA . PRO A 1 93 ? -9.928 -1.197 15.531 1.00 88.44 93 PRO A CA 1
ATOM 694 C C . PRO A 1 93 ? -9.937 -2.157 14.339 1.00 88.44 93 PRO A C 1
ATOM 696 O O . PRO A 1 93 ? -9.022 -2.959 14.197 1.00 88.44 93 PRO A O 1
ATOM 699 N N . GLY A 1 94 ? -10.964 -2.069 13.489 1.00 85.31 94 GLY A N 1
ATOM 700 C CA . GLY A 1 94 ? -11.141 -2.925 12.318 1.00 85.31 94 GLY A CA 1
ATOM 701 C C . GLY A 1 94 ? -10.560 -2.354 11.025 1.00 85.31 94 GLY A C 1
ATOM 702 O O . GLY A 1 94 ? -10.766 -2.958 9.973 1.00 85.31 94 GLY A O 1
ATOM 703 N N . LEU A 1 95 ? -9.890 -1.195 11.073 1.00 88.38 95 LEU A N 1
ATOM 704 C CA . LEU A 1 95 ? -9.233 -0.613 9.903 1.00 88.38 95 LEU A CA 1
ATOM 705 C C . LEU A 1 95 ? -7.975 -1.396 9.571 1.00 88.38 95 LEU A C 1
ATOM 707 O O . LEU A 1 95 ? -7.084 -1.524 10.403 1.00 88.38 95 LEU A O 1
ATOM 711 N N . GLU A 1 96 ? -7.883 -1.863 8.339 1.00 88.81 96 GLU A N 1
ATOM 712 C CA . GLU A 1 96 ? -6.810 -2.733 7.877 1.00 88.81 96 GLU A CA 1
ATOM 713 C C . GLU A 1 96 ? -6.214 -2.224 6.567 1.00 88.81 96 GLU A C 1
ATOM 715 O O . GLU A 1 96 ? -6.921 -1.574 5.797 1.00 88.81 96 GLU A O 1
ATOM 720 N N . ILE A 1 97 ? -4.946 -2.555 6.302 1.00 88.12 97 ILE A N 1
ATOM 721 C CA . ILE A 1 97 ? -4.242 -2.172 5.073 1.00 88.12 97 ILE A CA 1
ATOM 722 C C . ILE A 1 97 ? -4.153 -3.339 4.086 1.00 88.12 97 ILE A C 1
ATOM 724 O O . ILE A 1 97 ? -3.812 -4.471 4.437 1.00 88.12 97 ILE A O 1
ATOM 728 N N . LYS A 1 98 ? -4.442 -3.037 2.821 1.00 90.25 98 LYS A N 1
ATOM 729 C CA . LYS A 1 98 ? -4.192 -3.899 1.665 1.00 90.25 98 LYS A CA 1
ATOM 730 C C . LYS A 1 98 ? -3.171 -3.213 0.766 1.00 90.25 98 LYS A C 1
ATOM 732 O O . LYS A 1 98 ? -3.390 -2.065 0.390 1.00 90.25 98 LYS A O 1
ATOM 737 N N . MET A 1 99 ? -2.104 -3.907 0.371 1.00 93.00 99 MET A N 1
ATOM 738 C CA . MET A 1 99 ? -1.137 -3.392 -0.603 1.00 93.00 99 MET A CA 1
ATOM 739 C C . MET A 1 99 ? -0.972 -4.325 -1.799 1.00 93.00 99 MET A C 1
ATOM 741 O O . MET A 1 99 ? -0.970 -5.547 -1.660 1.00 93.00 99 MET A O 1
ATOM 745 N N . VAL A 1 100 ? -0.774 -3.742 -2.977 1.00 94.56 100 VAL A N 1
ATOM 746 C CA . VAL A 1 100 ? -0.338 -4.458 -4.184 1.00 94.56 100 VAL A CA 1
ATOM 747 C C . VAL A 1 100 ? 0.976 -3.850 -4.646 1.00 94.56 100 VAL A C 1
ATOM 749 O O . VAL A 1 100 ? 1.035 -2.642 -4.841 1.00 94.56 100 VAL A O 1
ATOM 752 N N . VAL A 1 101 ? 1.998 -4.682 -4.840 1.00 95.44 101 VAL A N 1
ATOM 753 C CA . VAL A 1 101 ? 3.282 -4.333 -5.451 1.00 95.44 101 VAL A CA 1
ATOM 754 C C . VAL A 1 101 ? 3.340 -4.992 -6.822 1.00 95.44 101 VAL A C 1
ATOM 756 O O . VAL A 1 101 ? 3.403 -6.219 -6.945 1.00 95.44 101 VAL A O 1
ATOM 759 N N . HIS A 1 102 ? 3.296 -4.174 -7.865 1.00 94.31 102 HIS A N 1
ATOM 760 C CA . HIS A 1 102 ? 3.251 -4.649 -9.242 1.00 94.31 102 HIS A CA 1
ATOM 761 C C . HIS A 1 102 ? 4.319 -3.985 -10.106 1.00 94.31 102 HIS A C 1
ATOM 763 O O . HIS A 1 102 ? 4.604 -2.813 -9.891 1.00 94.31 102 HIS A O 1
ATOM 769 N N . ARG A 1 103 ? 4.884 -4.711 -11.083 1.00 89.38 103 ARG A N 1
ATOM 770 C CA . ARG A 1 103 ? 5.842 -4.174 -12.055 1.00 89.38 103 ARG A CA 1
ATOM 771 C C . ARG A 1 103 ? 5.300 -4.212 -13.474 1.00 89.38 103 ARG A C 1
ATOM 773 O O . ARG A 1 103 ? 4.869 -5.264 -13.929 1.00 89.38 103 ARG A O 1
ATOM 780 N N . GLY A 1 104 ? 5.413 -3.085 -14.176 1.00 89.31 104 GLY A N 1
ATOM 781 C CA . GLY A 1 104 ? 5.091 -2.972 -15.597 1.00 89.31 104 GLY A CA 1
ATOM 782 C C . GLY A 1 104 ? 5.289 -1.557 -16.141 1.00 89.31 104 GLY A C 1
ATOM 783 O O . GLY A 1 104 ? 5.605 -0.632 -15.394 1.00 89.31 104 GLY A O 1
ATOM 784 N N . ASP A 1 105 ? 5.102 -1.381 -17.446 1.00 85.12 105 ASP A N 1
ATOM 785 C CA . ASP A 1 105 ? 5.285 -0.085 -18.102 1.00 85.12 105 ASP A CA 1
ATOM 786 C C . ASP A 1 105 ? 4.195 0.922 -17.715 1.00 85.12 105 ASP A C 1
ATOM 788 O O . ASP A 1 105 ? 2.992 0.635 -17.779 1.00 85.12 105 ASP A O 1
ATOM 792 N N . ILE A 1 106 ? 4.629 2.136 -17.369 1.00 85.75 106 ILE A N 1
ATOM 793 C CA . ILE A 1 106 ? 3.760 3.273 -17.071 1.00 85.75 106 ILE A CA 1
ATOM 794 C C . ILE A 1 106 ? 4.152 4.493 -17.906 1.00 85.75 106 ILE A C 1
ATOM 796 O O . ILE A 1 106 ? 5.311 4.740 -18.227 1.00 85.75 106 ILE A O 1
ATOM 800 N N . MET A 1 107 ? 3.160 5.308 -18.234 1.00 84.31 107 MET A N 1
ATOM 801 C CA . MET A 1 107 ? 3.363 6.620 -18.828 1.00 84.31 107 MET A CA 1
ATOM 802 C C . MET A 1 107 ? 2.975 7.676 -17.806 1.00 84.31 107 MET A C 1
ATOM 804 O O . MET A 1 107 ? 1.829 7.718 -17.346 1.00 84.31 107 MET A O 1
ATOM 808 N N . ARG A 1 108 ? 3.926 8.546 -17.469 1.00 87.31 108 ARG A N 1
ATOM 809 C CA . ARG A 1 108 ? 3.646 9.715 -16.634 1.00 87.31 108 ARG A CA 1
ATOM 810 C C . ARG A 1 108 ? 3.119 10.835 -17.508 1.00 87.31 108 ARG A C 1
ATOM 812 O O . ARG A 1 108 ? 3.671 11.116 -18.571 1.00 87.31 108 ARG A O 1
ATOM 819 N N . TYR A 1 109 ? 2.090 11.522 -17.043 1.00 86.25 109 TYR A N 1
ATOM 820 C CA . TYR A 1 109 ? 1.599 12.716 -17.713 1.00 86.25 109 TYR A CA 1
ATOM 821 C C . TYR A 1 109 ? 1.222 13.789 -16.702 1.00 86.25 109 TYR A C 1
ATOM 823 O O . TYR A 1 109 ? 0.998 13.522 -15.523 1.00 86.25 109 TYR A O 1
ATOM 831 N N . ARG A 1 110 ? 1.162 15.033 -17.180 1.00 88.62 110 ARG A N 1
ATOM 832 C CA . ARG A 1 110 ? 0.741 16.179 -16.382 1.00 88.62 110 ARG A CA 1
ATOM 833 C C . ARG A 1 110 ? -0.404 16.896 -17.074 1.00 88.62 110 ARG A C 1
ATOM 835 O O . ARG A 1 110 ? -0.254 17.360 -18.203 1.00 88.62 110 ARG A O 1
ATOM 842 N N . LEU A 1 111 ? -1.530 17.029 -16.384 1.00 86.88 111 LEU A N 1
ATOM 843 C CA . LEU A 1 111 ? -2.706 17.740 -16.869 1.00 86.88 111 LEU A CA 1
ATOM 844 C C . LEU A 1 111 ? -3.032 18.893 -15.920 1.00 86.88 111 LEU A C 1
ATOM 846 O O . LEU A 1 111 ? -3.383 18.678 -14.767 1.00 86.88 111 LEU A O 1
ATOM 850 N N . ARG A 1 112 ? -2.917 20.138 -16.402 1.00 90.31 112 ARG A N 1
ATOM 851 C CA . ARG A 1 112 ? -3.217 21.358 -15.617 1.00 90.31 112 ARG A CA 1
ATOM 852 C C . ARG A 1 112 ? -2.505 21.419 -14.250 1.00 90.31 112 ARG A C 1
ATOM 854 O O . ARG A 1 112 ? -3.061 21.932 -13.288 1.00 90.31 112 ARG A O 1
ATOM 861 N N . GLY A 1 113 ? -1.277 20.906 -14.173 1.00 85.06 113 GLY A N 1
ATOM 862 C CA . GLY A 1 113 ? -0.479 20.877 -12.941 1.00 85.06 113 GLY A CA 1
ATOM 863 C C . GLY A 1 113 ? -0.675 19.630 -12.074 1.00 85.06 113 GLY A C 1
ATOM 864 O O . GLY A 1 113 ? 0.087 19.447 -11.134 1.00 85.06 113 GLY A O 1
ATOM 865 N N . LEU A 1 114 ? -1.625 18.756 -12.414 1.00 84.38 114 LEU A N 1
ATOM 866 C CA . LEU A 1 114 ? -1.816 17.462 -11.763 1.00 84.38 114 LEU A CA 1
ATOM 867 C C . LEU A 1 114 ? -0.972 16.411 -12.480 1.00 84.38 114 LEU A C 1
ATOM 869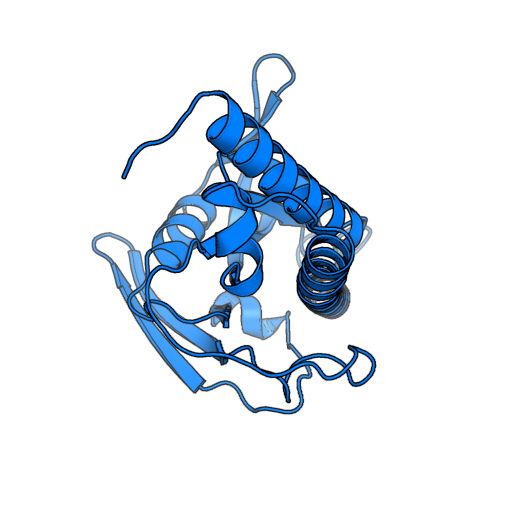 O O . LEU A 1 114 ? -1.105 16.243 -13.692 1.00 84.38 114 LEU A O 1
ATOM 873 N N . GLU A 1 115 ? -0.080 15.753 -11.749 1.00 84.19 115 GLU A N 1
ATOM 874 C CA . GLU A 1 115 ? 0.690 14.614 -12.246 1.00 84.19 115 GLU A CA 1
ATOM 875 C C . GLU A 1 115 ? -0.091 13.321 -12.027 1.00 84.19 115 GLU A C 1
ATOM 877 O O . GLU A 1 115 ? -0.733 13.153 -10.993 1.00 84.19 115 GLU A O 1
ATOM 882 N N . ASP A 1 116 ? -0.063 12.428 -13.011 1.00 87.25 116 ASP A N 1
ATOM 883 C CA . ASP A 1 116 ? -0.799 11.172 -12.950 1.00 87.25 116 ASP A CA 1
ATOM 884 C C . ASP A 1 116 ? -0.163 10.107 -13.863 1.00 87.25 116 ASP A C 1
ATOM 886 O O . ASP A 1 116 ? 0.745 10.391 -14.656 1.00 87.25 116 ASP A O 1
ATOM 890 N N . LEU A 1 117 ? -0.642 8.869 -13.740 1.00 87.94 117 LEU A N 1
ATOM 891 C CA . LEU A 1 117 ? -0.131 7.692 -14.435 1.00 87.94 117 LEU A CA 1
ATOM 892 C C . LEU A 1 117 ? -1.177 7.094 -15.374 1.00 87.94 117 LEU A C 1
ATOM 894 O O . LEU A 1 117 ? -2.380 7.080 -15.096 1.00 87.94 117 LEU A O 1
ATOM 898 N N . SER A 1 118 ? -0.696 6.555 -16.487 1.00 87.31 118 SER A N 1
ATOM 899 C CA . SER A 1 118 ? -1.471 5.761 -17.438 1.00 87.31 118 SER A CA 1
ATOM 900 C C . SER A 1 118 ? -0.682 4.520 -17.851 1.00 87.31 118 SER A C 1
ATOM 902 O O . SER A 1 118 ? 0.536 4.478 -17.694 1.00 87.31 118 SER A O 1
ATOM 904 N N . GLY A 1 119 ? -1.363 3.510 -18.386 1.00 87.94 119 GLY A N 1
ATOM 905 C CA . GLY A 1 119 ? -0.748 2.269 -18.860 1.00 87.94 119 GLY A CA 1
ATOM 906 C C . GLY A 1 119 ? -1.455 1.018 -18.348 1.00 87.94 119 GLY A C 1
ATOM 907 O O . GLY A 1 119 ? -2.286 1.079 -17.438 1.00 87.94 119 GLY A O 1
ATOM 908 N N . MET A 1 120 ? -1.112 -0.127 -18.939 1.00 89.19 120 MET A N 1
ATOM 909 C CA . MET A 1 120 ? -1.690 -1.417 -18.550 1.00 89.19 120 MET A CA 1
ATOM 910 C C . MET A 1 120 ? -1.341 -1.786 -17.108 1.00 89.19 120 MET A C 1
ATOM 912 O O . MET A 1 120 ? -2.244 -2.172 -16.371 1.00 89.19 120 MET A O 1
ATOM 916 N N . ALA A 1 121 ? -0.111 -1.512 -16.663 1.00 89.69 121 ALA A N 1
ATOM 917 C CA . ALA A 1 121 ? 0.319 -1.752 -15.284 1.00 89.69 121 ALA A CA 1
ATOM 918 C C . ALA A 1 121 ? -0.553 -1.015 -14.247 1.00 89.69 121 ALA A C 1
ATOM 920 O O . ALA A 1 121 ? -0.810 -1.518 -13.153 1.00 89.69 121 ALA A O 1
ATOM 921 N N . VAL A 1 122 ? -1.078 0.168 -14.602 1.00 89.19 122 VAL A N 1
ATOM 922 C CA . VAL A 1 122 ? -2.010 0.930 -13.751 1.00 89.19 122 VAL A CA 1
ATOM 923 C C . VAL A 1 122 ? -3.363 0.231 -13.643 1.00 89.19 122 VAL A C 1
ATOM 925 O O . VAL A 1 122 ? -3.949 0.156 -12.560 1.00 89.19 122 VAL A O 1
ATOM 928 N N . ILE A 1 123 ? -3.860 -0.305 -14.759 1.00 90.38 123 ILE A N 1
ATOM 929 C CA . ILE A 1 123 ? -5.124 -1.049 -14.811 1.00 90.38 123 ILE A CA 1
ATOM 930 C C . ILE A 1 123 ? -4.993 -2.362 -14.032 1.00 90.38 123 ILE A C 1
ATOM 932 O O . ILE A 1 123 ? -5.873 -2.689 -13.234 1.00 90.38 123 ILE A O 1
ATOM 936 N N . GLU A 1 124 ? -3.891 -3.082 -14.228 1.00 91.75 124 GLU A N 1
ATOM 937 C CA . GLU A 1 124 ? -3.559 -4.335 -13.547 1.00 91.75 124 GLU A CA 1
ATOM 938 C C . GLU A 1 124 ? -3.496 -4.142 -12.032 1.00 91.75 124 GLU A C 1
ATOM 940 O O . GLU A 1 124 ? -4.248 -4.792 -11.302 1.00 91.75 124 GLU A O 1
ATOM 945 N N . ALA A 1 125 ? -2.711 -3.172 -11.553 1.00 89.94 125 ALA A N 1
ATOM 946 C CA . ALA A 1 125 ? -2.629 -2.848 -10.130 1.00 89.94 125 ALA A CA 1
ATOM 947 C C . ALA A 1 125 ? -3.993 -2.457 -9.532 1.00 89.94 125 ALA A C 1
ATOM 949 O O . ALA A 1 125 ? -4.288 -2.774 -8.378 1.00 89.94 125 ALA A O 1
ATOM 950 N N . HIS A 1 126 ? -4.855 -1.784 -10.303 1.00 86.62 126 HIS A N 1
ATOM 951 C CA . HIS A 1 126 ? -6.209 -1.436 -9.860 1.00 86.62 126 HIS A CA 1
ATOM 952 C C . HIS A 1 126 ? -7.152 -2.629 -9.777 1.00 86.62 126 HIS A C 1
ATOM 954 O O . HIS A 1 126 ? -7.954 -2.710 -8.843 1.00 86.62 126 HIS A O 1
ATOM 960 N N . ARG A 1 127 ? -7.057 -3.577 -10.710 1.00 90.25 127 ARG A N 1
ATOM 961 C CA . ARG A 1 127 ? -7.851 -4.806 -10.631 1.00 90.25 127 ARG A CA 1
ATOM 962 C C . ARG A 1 127 ? -7.359 -5.729 -9.523 1.00 90.25 127 ARG A C 1
ATOM 964 O O . ARG A 1 127 ? -8.191 -6.246 -8.788 1.00 90.25 127 ARG A O 1
ATOM 971 N N . LEU A 1 128 ? -6.047 -5.829 -9.318 1.00 90.88 128 LEU A N 1
ATOM 972 C CA . LEU A 1 128 ? -5.442 -6.614 -8.237 1.00 90.88 128 LEU A CA 1
ATOM 973 C C . LEU A 1 128 ? -5.833 -6.145 -6.828 1.00 90.88 128 LEU A C 1
ATOM 975 O O . LEU A 1 128 ? -5.796 -6.937 -5.891 1.00 90.88 128 LEU A O 1
ATOM 979 N N . LEU A 1 129 ? -6.251 -4.893 -6.638 1.00 87.19 129 LEU A N 1
ATOM 980 C CA . LEU A 1 129 ? -6.845 -4.485 -5.359 1.00 87.19 129 LEU A CA 1
ATOM 981 C C . LEU A 1 129 ? -8.232 -5.097 -5.117 1.00 87.19 129 LEU A C 1
ATOM 983 O O . LEU A 1 129 ? -8.618 -5.336 -3.971 1.00 87.19 129 LEU A O 1
ATOM 987 N N . LYS A 1 130 ? -8.981 -5.358 -6.190 1.00 87.25 130 LYS A N 1
ATOM 988 C CA . LYS A 1 130 ? -10.344 -5.918 -6.183 1.00 87.25 130 LYS A CA 1
ATOM 989 C C . LYS A 1 130 ? -10.346 -7.443 -6.343 1.00 87.25 130 LYS A C 1
ATOM 991 O O . LYS A 1 130 ? -11.314 -8.015 -6.832 1.00 87.25 130 LYS A O 1
ATOM 996 N N . ASN A 1 131 ? -9.240 -8.065 -5.964 1.00 88.88 131 ASN A N 1
ATOM 997 C CA . ASN A 1 131 ? -8.975 -9.484 -6.116 1.00 88.88 131 ASN A CA 1
ATOM 998 C C . ASN A 1 131 ? -9.821 -10.372 -5.181 1.00 88.88 131 ASN A C 1
ATOM 1000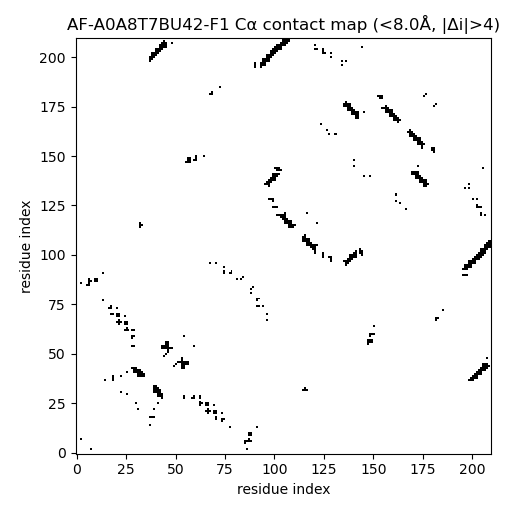 O O . ASN A 1 131 ? -10.575 -9.874 -4.336 1.00 88.88 131 ASN A O 1
ATOM 1004 N N . SER A 1 132 ? -9.678 -11.693 -5.313 1.00 89.31 132 SER A N 1
ATOM 1005 C CA . SER A 1 132 ? -10.490 -12.678 -4.595 1.00 89.31 132 SER A CA 1
ATOM 1006 C C . SER A 1 132 ? -10.001 -13.009 -3.182 1.00 89.31 132 SER A C 1
ATOM 1008 O O . SER A 1 132 ? -10.621 -13.843 -2.529 1.00 89.31 132 SER A O 1
ATOM 1010 N N . VAL A 1 133 ? -8.916 -12.389 -2.700 1.00 85.31 133 VAL A N 1
ATOM 1011 C CA . VAL A 1 133 ? -8.322 -12.693 -1.380 1.00 85.31 133 VAL A CA 1
ATOM 1012 C C . VAL A 1 133 ? -9.281 -12.334 -0.230 1.00 85.31 133 VAL A C 1
ATOM 1014 O O . VAL A 1 133 ? -9.313 -13.031 0.765 1.00 85.31 133 VAL A O 1
ATOM 1017 N N . GLY A 1 134 ? -10.140 -11.316 -0.407 1.00 69.56 134 GLY A N 1
ATOM 1018 C CA . GLY A 1 134 ? -11.347 -11.064 0.404 1.00 69.56 134 GLY A CA 1
ATOM 1019 C C . GLY A 1 134 ? -11.162 -10.804 1.914 1.00 69.56 134 GLY A C 1
ATOM 1020 O O . GLY A 1 134 ? -10.830 -11.695 2.670 1.00 69.56 134 GLY A O 1
ATOM 1021 N N . GLY A 1 135 ? -11.491 -9.603 2.417 1.00 63.50 135 GLY A N 1
ATOM 1022 C CA . GLY A 1 135 ? -11.610 -9.319 3.872 1.00 63.50 135 GLY A CA 1
ATOM 1023 C C . GLY A 1 135 ? -10.323 -9.440 4.717 1.00 63.50 135 GLY A C 1
ATOM 1024 O O . GLY A 1 135 ? -10.327 -9.132 5.918 1.00 63.50 135 GLY A O 1
ATOM 1025 N N . GLU A 1 136 ? -9.233 -9.861 4.084 1.00 67.88 136 GLU A N 1
ATOM 1026 C CA . GLU A 1 136 ? -7.901 -10.034 4.642 1.00 67.88 136 GLU A CA 1
ATOM 1027 C C . GLU A 1 136 ? -7.033 -8.790 4.418 1.00 67.88 136 GLU A C 1
ATOM 1029 O O . GLU A 1 136 ? -7.217 -8.020 3.471 1.00 67.88 136 GLU A O 1
ATOM 1034 N N . HIS A 1 137 ? -6.090 -8.604 5.334 1.00 84.06 137 HIS A N 1
ATOM 1035 C CA . HIS A 1 137 ? -5.073 -7.564 5.318 1.00 84.06 137 HIS A CA 1
ATOM 1036 C C . HIS A 1 137 ? -3.798 -8.209 4.820 1.00 84.06 137 HIS A C 1
ATOM 1038 O O . HIS A 1 137 ? -3.395 -9.250 5.335 1.00 84.06 137 HIS A O 1
ATOM 1044 N N . TYR A 1 138 ? -3.217 -7.661 3.763 1.00 90.25 138 TYR A N 1
ATOM 1045 C CA . TYR A 1 138 ? -2.154 -8.358 3.060 1.00 90.25 138 TYR A CA 1
ATOM 1046 C C . TYR A 1 138 ? -1.294 -7.416 2.233 1.00 90.25 138 TYR A C 1
ATOM 1048 O O . TYR A 1 138 ? -1.705 -6.309 1.869 1.00 90.25 138 TYR A O 1
ATOM 1056 N N . VAL A 1 139 ? -0.130 -7.927 1.846 1.00 93.06 139 VAL A N 1
ATOM 1057 C CA . VAL A 1 139 ? 0.652 -7.399 0.731 1.00 93.06 139 VAL A CA 1
ATOM 1058 C C . VAL A 1 139 ? 0.743 -8.449 -0.362 1.00 93.06 139 VAL A C 1
ATOM 1060 O O . VAL A 1 139 ? 1.068 -9.604 -0.110 1.00 93.06 139 VAL A O 1
ATOM 1063 N N . LEU A 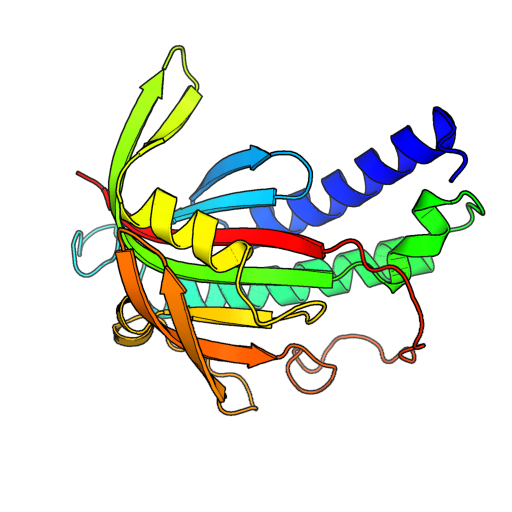1 140 ? 0.412 -8.046 -1.582 1.00 93.81 140 LEU A N 1
ATOM 1064 C CA . LEU A 1 140 ? 0.436 -8.901 -2.758 1.00 93.81 140 LEU A CA 1
ATOM 1065 C C . LEU A 1 140 ? 1.554 -8.436 -3.679 1.00 93.81 140 LEU A C 1
ATOM 1067 O O . LEU A 1 140 ? 1.493 -7.322 -4.195 1.00 93.81 140 LEU A O 1
ATOM 1071 N N . VAL A 1 141 ? 2.556 -9.276 -3.906 1.00 94.94 141 VAL A N 1
ATOM 1072 C CA . VAL A 1 141 ? 3.670 -8.980 -4.813 1.00 94.94 141 VAL A CA 1
ATOM 1073 C C . VAL A 1 141 ? 3.482 -9.802 -6.079 1.00 94.94 141 VAL A C 1
ATOM 1075 O O . VAL A 1 141 ? 3.497 -11.026 -6.032 1.00 94.94 141 VAL A O 1
ATOM 1078 N N . THR A 1 142 ? 3.262 -9.156 -7.224 1.00 95.44 142 THR A N 1
ATOM 1079 C CA . THR A 1 142 ? 3.124 -9.893 -8.495 1.00 95.44 142 THR A CA 1
ATOM 1080 C C . THR A 1 142 ? 4.438 -10.566 -8.884 1.00 95.44 142 THR A C 1
ATOM 1082 O O . THR A 1 142 ? 5.501 -10.046 -8.554 1.00 95.44 142 THR A O 1
ATOM 1085 N N . GLU A 1 143 ? 4.385 -11.658 -9.647 1.00 94.81 143 GLU A N 1
ATOM 1086 C CA . GLU A 1 143 ? 5.573 -12.362 -10.159 1.00 94.81 143 GLU A CA 1
ATOM 1087 C C . GLU A 1 143 ? 6.554 -11.404 -10.857 1.00 94.81 143 GLU A C 1
ATOM 1089 O O . GLU A 1 143 ? 7.747 -11.432 -10.569 1.00 94.81 143 GLU A O 1
ATOM 1094 N N . ALA A 1 144 ? 6.039 -10.463 -11.659 1.00 90.62 144 ALA A N 1
ATOM 1095 C CA . ALA A 1 144 ? 6.842 -9.427 -12.311 1.00 90.62 144 ALA A CA 1
ATOM 1096 C C . ALA A 1 144 ? 7.586 -8.512 -11.319 1.00 90.62 144 ALA A C 1
ATOM 1098 O O . ALA A 1 144 ? 8.682 -8.044 -11.606 1.00 90.62 144 ALA A O 1
ATOM 1099 N N . ALA A 1 145 ? 7.003 -8.235 -10.150 1.00 92.06 145 ALA A N 1
ATOM 1100 C CA . ALA A 1 145 ? 7.647 -7.432 -9.112 1.00 92.06 145 ALA A CA 1
ATOM 1101 C C . ALA A 1 145 ? 8.606 -8.263 -8.244 1.00 92.06 145 ALA A C 1
ATOM 1103 O O . ALA A 1 145 ? 9.616 -7.733 -7.785 1.00 92.06 145 ALA A O 1
ATOM 1104 N N . ALA A 1 146 ? 8.322 -9.552 -8.041 1.00 91.12 146 ALA A N 1
ATOM 1105 C CA . ALA A 1 146 ? 9.103 -10.451 -7.188 1.00 91.12 146 ALA A CA 1
ATOM 1106 C C . ALA A 1 146 ? 10.534 -10.709 -7.708 1.00 91.12 146 ALA A C 1
ATOM 1108 O O . ALA A 1 146 ? 11.410 -11.133 -6.945 1.00 91.12 146 ALA A O 1
ATOM 1109 N N . GLU A 1 147 ? 10.795 -10.428 -8.990 1.00 86.06 147 GLU A N 1
ATOM 1110 C CA . GLU A 1 147 ? 12.145 -10.459 -9.564 1.00 86.06 147 GLU A CA 1
ATOM 1111 C C . GLU A 1 147 ? 13.103 -9.475 -8.878 1.00 86.06 147 GLU A C 1
ATOM 1113 O O . GLU A 1 147 ? 14.292 -9.775 -8.748 1.00 86.06 147 GLU A O 1
ATOM 1118 N N . ASP A 1 148 ? 12.582 -8.341 -8.402 1.00 84.12 148 ASP A N 1
ATOM 1119 C CA . ASP A 1 148 ? 13.366 -7.244 -7.821 1.00 84.12 148 ASP A CA 1
ATOM 1120 C C . ASP A 1 148 ? 13.008 -6.964 -6.368 1.00 84.12 148 ASP A C 1
ATOM 1122 O O . ASP A 1 148 ? 13.876 -6.720 -5.530 1.00 84.12 148 ASP A O 1
ATOM 1126 N N . VAL A 1 149 ? 11.718 -7.013 -6.053 1.00 88.06 149 VAL A N 1
ATOM 1127 C CA . VAL A 1 149 ? 11.185 -6.672 -4.740 1.00 88.06 149 VAL A CA 1
ATOM 1128 C C . VAL A 1 149 ? 10.933 -7.955 -3.967 1.00 88.06 149 VAL A C 1
ATOM 1130 O O . VAL A 1 149 ? 9.954 -8.661 -4.196 1.00 88.06 149 VAL A O 1
ATOM 1133 N N . ARG A 1 150 ? 11.818 -8.249 -3.013 1.00 88.06 150 ARG A N 1
ATOM 1134 C CA . ARG A 1 150 ? 11.673 -9.393 -2.105 1.00 88.06 150 ARG A CA 1
ATOM 1135 C C . ARG A 1 150 ? 11.414 -8.915 -0.688 1.00 88.06 150 ARG A C 1
ATOM 1137 O O . ARG A 1 150 ? 12.315 -8.379 -0.040 1.00 88.06 150 ARG A O 1
ATOM 1144 N N . LEU A 1 151 ? 10.202 -9.148 -0.196 1.00 85.12 151 LEU A N 1
ATOM 1145 C CA . LEU A 1 151 ? 9.855 -8.870 1.194 1.00 85.12 151 LEU A CA 1
ATOM 1146 C C . LEU A 1 151 ? 10.482 -9.947 2.085 1.00 85.12 151 LEU A C 1
ATOM 1148 O O . LEU A 1 151 ? 10.196 -11.133 1.940 1.00 85.12 151 LEU A O 1
ATOM 1152 N N . ARG A 1 152 ? 11.368 -9.538 2.998 1.00 80.12 152 ARG A N 1
ATOM 1153 C CA . ARG A 1 152 ? 12.052 -10.438 3.944 1.00 80.12 152 ARG A CA 1
ATOM 1154 C C . ARG A 1 152 ? 11.292 -10.527 5.266 1.00 80.12 152 ARG A C 1
ATOM 1156 O O . ARG A 1 152 ? 11.837 -10.220 6.325 1.00 80.12 152 ARG A O 1
ATOM 1163 N N . TRP A 1 153 ? 10.014 -10.879 5.197 1.00 82.31 153 TRP A N 1
ATOM 1164 C CA . TRP A 1 153 ? 9.207 -11.127 6.392 1.00 82.31 153 TRP A CA 1
ATOM 1165 C C . TRP A 1 153 ? 9.424 -12.544 6.915 1.00 82.31 153 TRP A C 1
ATOM 1167 O O . TRP A 1 153 ? 9.973 -13.397 6.225 1.00 82.31 153 TRP A O 1
ATOM 1177 N N . LYS A 1 154 ? 9.050 -12.775 8.178 1.00 74.06 154 LYS A N 1
ATOM 1178 C CA . LYS A 1 154 ? 9.271 -14.066 8.849 1.00 74.06 154 LYS A CA 1
ATOM 1179 C C . LYS A 1 154 ? 8.447 -15.202 8.244 1.00 74.06 154 LYS A C 1
ATOM 1181 O O . LYS A 1 154 ? 8.860 -16.352 8.348 1.00 74.06 154 LYS A O 1
ATOM 1186 N N . LEU A 1 155 ? 7.290 -14.879 7.670 1.00 72.75 155 LEU A N 1
ATOM 1187 C CA . LEU A 1 155 ? 6.421 -15.843 7.010 1.00 72.75 155 LEU A CA 1
ATOM 1188 C C . LEU A 1 155 ? 6.756 -15.912 5.522 1.00 72.75 155 LEU A C 1
ATOM 1190 O O . LEU A 1 155 ? 6.910 -14.883 4.860 1.00 72.75 155 LEU A O 1
ATOM 1194 N N . GLU A 1 156 ? 6.839 -17.139 5.017 1.00 82.12 156 GLU A N 1
ATOM 1195 C CA . GLU A 1 156 ? 6.871 -17.404 3.583 1.00 82.12 156 GLU A CA 1
ATOM 1196 C C . GLU A 1 156 ? 5.522 -17.010 2.961 1.00 82.12 156 GLU A C 1
ATOM 1198 O O . GLU A 1 156 ? 4.481 -17.238 3.585 1.00 82.12 156 GLU A O 1
ATOM 1203 N N . PRO A 1 157 ? 5.513 -16.418 1.755 1.00 89.69 157 PRO A N 1
ATOM 1204 C CA . PRO A 1 157 ? 4.274 -16.042 1.096 1.00 89.69 157 PRO A CA 1
ATOM 1205 C C . PRO A 1 157 ? 3.515 -17.259 0.569 1.00 89.69 157 PRO A C 1
ATOM 1207 O O . PRO A 1 157 ? 4.101 -18.201 0.025 1.00 89.69 157 PRO A O 1
ATOM 1210 N N . ASP A 1 158 ? 2.190 -17.171 0.611 1.00 91.50 158 ASP A N 1
ATOM 1211 C CA . ASP A 1 158 ? 1.324 -18.095 -0.106 1.00 91.50 158 ASP A CA 1
ATOM 1212 C C . ASP A 1 158 ? 1.323 -17.762 -1.600 1.00 91.50 158 ASP A C 1
ATOM 1214 O O . ASP A 1 158 ? 1.280 -16.601 -2.014 1.00 91.50 158 ASP A O 1
ATOM 1218 N N . ARG A 1 159 ? 1.343 -18.793 -2.449 1.00 94.19 159 ARG A N 1
ATOM 1219 C CA . ARG A 1 159 ? 1.220 -18.602 -3.898 1.00 94.19 159 ARG A CA 1
ATOM 1220 C C . ARG A 1 159 ? -0.238 -18.354 -4.255 1.00 94.19 159 ARG A C 1
ATOM 1222 O O . ARG A 1 159 ? -1.075 -19.247 -4.127 1.00 94.19 159 ARG A O 1
ATOM 1229 N N . HIS A 1 160 ? -0.515 -17.166 -4.776 1.00 94.38 160 HIS A N 1
ATOM 1230 C CA . HIS A 1 160 ? -1.847 -16.725 -5.168 1.00 94.38 160 HIS A CA 1
ATOM 1231 C C . HIS A 1 160 ? -1.959 -16.508 -6.678 1.00 94.38 160 HIS A C 1
ATOM 1233 O O . HIS A 1 160 ? -0.976 -16.209 -7.363 1.00 94.38 160 HIS A O 1
ATOM 1239 N N . ARG A 1 161 ? -3.172 -16.667 -7.214 1.00 94.75 161 ARG A N 1
ATOM 1240 C CA . ARG A 1 161 ? -3.471 -16.456 -8.635 1.00 94.75 161 ARG A CA 1
ATOM 1241 C C . ARG A 1 161 ? -4.765 -15.690 -8.807 1.00 94.75 161 ARG A C 1
ATOM 1243 O O . ARG A 1 161 ? -5.767 -16.008 -8.178 1.00 94.75 161 ARG A O 1
ATOM 1250 N N . GLU A 1 162 ? -4.739 -14.743 -9.730 1.00 93.31 162 GLU A N 1
ATOM 1251 C CA . GLU A 1 162 ? -5.901 -13.976 -10.158 1.00 93.31 162 GLU A CA 1
ATOM 1252 C C . GLU A 1 162 ? -6.079 -14.092 -11.664 1.00 93.31 162 GLU A C 1
ATOM 1254 O O . GLU A 1 162 ? -5.100 -14.123 -12.405 1.00 93.31 162 GLU A O 1
ATOM 1259 N N . SER A 1 163 ? -7.323 -14.141 -12.132 1.00 92.62 163 SER A N 1
ATOM 1260 C CA . SER A 1 163 ? -7.621 -14.162 -13.562 1.00 92.62 163 SER A CA 1
ATOM 1261 C C . SER A 1 163 ? -8.612 -13.064 -13.901 1.00 92.62 163 SER A C 1
ATOM 1263 O O . SER A 1 163 ? -9.695 -12.992 -13.322 1.00 92.62 163 SER A O 1
ATOM 1265 N N . TYR A 1 164 ? -8.241 -12.212 -14.856 1.00 91.31 164 TYR A N 1
ATOM 1266 C CA . TYR A 1 164 ? -9.085 -11.110 -15.300 1.00 91.31 164 TYR A CA 1
ATOM 1267 C C . TYR A 1 164 ? -9.255 -11.117 -16.817 1.00 91.31 164 TYR A C 1
ATOM 1269 O O . TYR A 1 164 ? -8.291 -11.250 -17.575 1.00 91.31 164 TYR A O 1
ATOM 1277 N N . GLU A 1 165 ? -10.484 -10.870 -17.269 1.00 88.69 165 GLU A N 1
ATOM 1278 C CA . GLU A 1 165 ? -10.790 -10.691 -18.687 1.00 88.69 165 GLU A CA 1
ATOM 1279 C C . GLU A 1 165 ? -9.982 -9.521 -19.278 1.00 88.69 165 GLU A C 1
ATOM 1281 O O . GLU A 1 165 ? -10.009 -8.403 -18.755 1.00 88.69 165 GLU A O 1
ATOM 1286 N N . GLY A 1 166 ? -9.245 -9.780 -20.362 1.00 86.38 166 GLY A N 1
ATOM 1287 C CA . GLY A 1 166 ? -8.407 -8.787 -21.045 1.00 86.38 166 GLY A CA 1
ATOM 1288 C C . GLY A 1 166 ? -7.014 -8.556 -20.442 1.00 86.38 166 GLY A C 1
ATOM 1289 O O . GLY A 1 166 ? -6.262 -7.771 -21.007 1.00 86.38 166 GLY A O 1
ATOM 1290 N N . ILE A 1 167 ? -6.662 -9.227 -19.339 1.00 88.44 167 ILE A N 1
ATOM 1291 C CA . ILE A 1 167 ? -5.307 -9.208 -18.746 1.00 88.44 167 ILE A CA 1
ATOM 1292 C C . ILE A 1 167 ? -4.704 -10.617 -18.766 1.00 88.44 167 ILE A C 1
ATOM 1294 O O . ILE A 1 167 ? -3.555 -10.796 -19.152 1.00 88.44 167 ILE A O 1
ATOM 1298 N N . GLY A 1 168 ? -5.499 -11.632 -18.416 1.00 91.31 168 GLY A N 1
ATOM 1299 C CA . GLY A 1 168 ? -5.043 -13.016 -18.290 1.00 91.31 16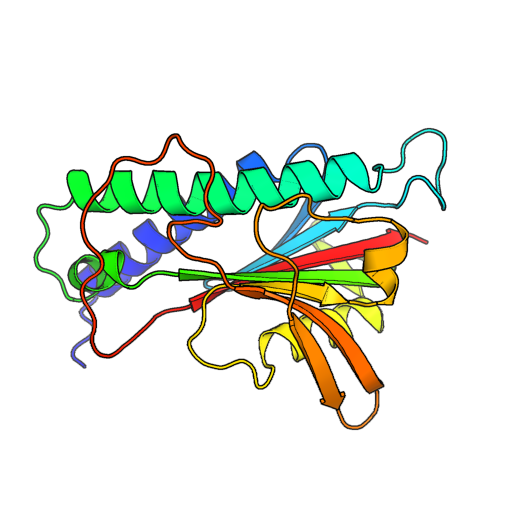8 GLY A CA 1
ATOM 1300 C C . GLY A 1 168 ? -4.825 -13.431 -16.836 1.00 91.31 168 GLY A C 1
ATOM 1301 O O . GLY A 1 168 ? -5.419 -12.858 -15.921 1.00 91.31 168 GLY A O 1
ATOM 1302 N N . GLU A 1 169 ? -4.025 -14.481 -16.639 1.00 94.56 169 GLU A N 1
ATOM 1303 C CA . GLU A 1 169 ? -3.632 -14.966 -15.312 1.00 94.56 169 GLU A CA 1
ATOM 1304 C C . GLU A 1 169 ? -2.471 -14.128 -14.768 1.00 94.56 169 GLU A C 1
ATOM 1306 O O . GLU A 1 169 ? -1.454 -13.954 -15.436 1.00 94.56 169 GLU A O 1
ATOM 1311 N N . MET A 1 170 ? -2.608 -13.660 -13.531 1.00 94.38 170 MET A N 1
ATOM 1312 C CA . MET A 1 170 ? -1.558 -13.005 -12.766 1.00 94.38 170 MET A CA 1
ATOM 1313 C C . MET A 1 170 ? -1.194 -13.876 -11.570 1.00 94.38 170 MET A C 1
ATOM 1315 O O . MET A 1 170 ? -2.056 -14.249 -10.770 1.00 94.38 170 MET A O 1
ATOM 1319 N N . ARG A 1 171 ? 0.092 -14.191 -11.446 1.00 96.31 171 ARG A N 1
ATOM 1320 C CA . ARG A 1 171 ? 0.652 -14.925 -10.310 1.00 96.31 171 ARG A CA 1
ATOM 1321 C C . ARG A 1 171 ? 1.233 -13.950 -9.308 1.00 96.31 171 ARG A C 1
ATOM 1323 O O . ARG A 1 171 ? 1.868 -12.967 -9.697 1.00 96.31 171 ARG A O 1
ATOM 1330 N N . CYS A 1 172 ? 1.024 -14.238 -8.032 1.00 94.75 172 CYS A N 1
ATOM 1331 C CA . CYS A 1 172 ? 1.423 -13.360 -6.950 1.00 94.75 172 CYS A CA 1
ATOM 1332 C C . CYS A 1 172 ? 1.917 -14.142 -5.735 1.00 94.75 172 CYS A C 1
ATOM 1334 O O . CYS A 1 172 ? 1.429 -15.233 -5.443 1.00 94.75 172 CYS A O 1
ATOM 1336 N N . ASP A 1 173 ? 2.817 -13.514 -4.994 1.00 94.31 173 ASP A N 1
ATOM 1337 C CA . ASP A 1 173 ? 3.159 -13.863 -3.625 1.00 94.31 173 ASP A CA 1
ATOM 1338 C C . ASP A 1 173 ? 2.246 -13.075 -2.685 1.00 94.31 173 ASP A C 1
ATOM 1340 O O . ASP A 1 173 ? 2.216 -11.840 -2.711 1.00 94.31 173 ASP A O 1
ATOM 1344 N N . LEU A 1 174 ? 1.446 -13.799 -1.905 1.00 93.25 174 LEU A N 1
ATOM 1345 C CA . LEU A 1 174 ? 0.509 -13.260 -0.933 1.00 93.25 174 LEU A CA 1
ATOM 1346 C C . LEU A 1 174 ? 1.120 -13.342 0.462 1.00 93.25 174 LEU A C 1
ATOM 1348 O O . LEU A 1 174 ? 1.347 -14.422 1.002 1.00 93.25 174 LEU A O 1
ATOM 1352 N N . TYR A 1 175 ? 1.336 -12.180 1.058 1.00 90.69 175 TYR A N 1
ATOM 1353 C CA . TYR A 1 175 ? 1.774 -12.046 2.434 1.00 90.69 175 TYR A CA 1
ATOM 1354 C C . TYR A 1 175 ? 0.589 -11.601 3.282 1.00 90.69 175 TYR A C 1
ATOM 1356 O O . TYR A 1 175 ? 0.235 -10.418 3.277 1.00 90.69 175 TYR A O 1
ATOM 1364 N N . LEU A 1 176 ? -0.028 -12.540 3.997 1.00 88.88 176 LEU A N 1
ATOM 1365 C CA . LEU A 1 176 ? -1.049 -12.207 4.985 1.00 88.88 176 LEU A CA 1
ATOM 1366 C C . LEU A 1 176 ? -0.406 -11.439 6.132 1.00 88.88 176 LEU A C 1
ATOM 1368 O O . LEU A 1 176 ? 0.591 -11.872 6.707 1.00 88.88 176 LEU A O 1
AT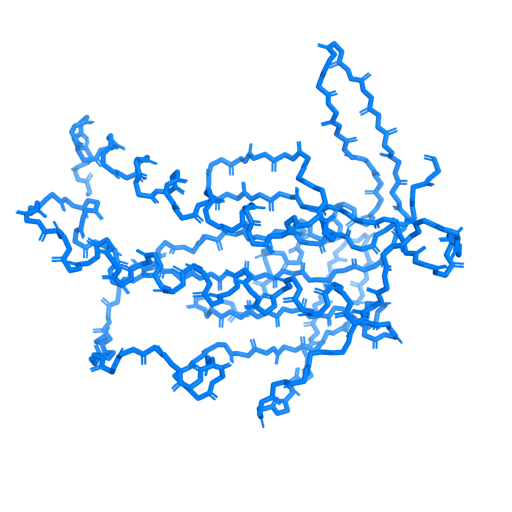OM 1372 N N . LEU A 1 177 ? -0.978 -10.283 6.439 1.00 83.75 177 LEU A N 1
ATOM 1373 C CA . LEU A 1 177 ? -0.575 -9.496 7.585 1.00 83.75 177 LEU A CA 1
ATOM 1374 C C . LEU A 1 177 ? -1.231 -10.094 8.838 1.00 83.75 177 LEU A C 1
ATOM 1376 O O . LEU A 1 177 ? -2.319 -10.658 8.793 1.00 83.75 177 LEU A O 1
ATOM 1380 N N . GLY A 1 178 ? -0.524 -10.016 9.953 1.00 72.62 178 GLY A N 1
ATOM 1381 C CA . GLY A 1 178 ? -0.893 -10.578 11.249 1.00 72.62 178 GLY A CA 1
ATOM 1382 C C . GLY A 1 178 ? 0.172 -10.232 12.289 1.00 72.62 178 GLY A C 1
ATOM 1383 O O . GLY A 1 178 ? 1.260 -9.779 11.921 1.00 72.62 178 GLY A O 1
ATOM 1384 N N . GLU A 1 179 ? -0.106 -10.447 13.579 1.00 55.56 179 GLU A N 1
ATOM 1385 C CA . GLU A 1 179 ? 0.786 -10.044 14.688 1.00 55.56 179 GLU A CA 1
ATOM 1386 C C . GLU A 1 179 ? 2.242 -10.525 14.520 1.00 55.56 179 GLU A C 1
ATOM 1388 O O . GLU A 1 179 ? 3.174 -9.846 14.941 1.00 55.56 179 GLU A O 1
ATOM 1393 N N . GLU A 1 180 ? 2.455 -11.665 13.857 1.00 50.28 180 GLU A N 1
ATOM 1394 C CA . GLU A 1 180 ? 3.776 -12.272 13.644 1.00 50.28 180 GLU A CA 1
ATOM 1395 C C . GLU A 1 180 ? 4.558 -11.700 12.446 1.00 50.28 180 GLU A C 1
ATOM 1397 O O . GLU A 1 180 ? 5.783 -11.845 12.373 1.00 50.28 180 GLU A O 1
ATOM 1402 N N . THR A 1 181 ? 3.862 -11.047 11.510 1.00 53.91 181 THR A N 1
ATOM 1403 C CA . THR A 1 181 ? 4.454 -10.409 10.312 1.00 53.91 181 THR A CA 1
ATOM 1404 C C . THR A 1 181 ? 4.811 -8.945 10.520 1.00 53.91 181 THR A C 1
ATOM 1406 O O . THR A 1 181 ? 5.634 -8.399 9.783 1.00 53.91 181 THR A O 1
ATOM 1409 N N . LEU A 1 182 ? 4.217 -8.317 11.535 1.00 51.94 182 LEU A N 1
ATOM 1410 C CA . LEU A 1 182 ? 4.534 -6.957 11.938 1.00 51.94 182 LEU A CA 1
ATOM 1411 C C . LEU A 1 182 ? 5.885 -6.938 12.677 1.00 51.94 182 LEU A C 1
ATOM 1413 O O . LEU A 1 182 ? 6.211 -7.886 13.400 1.00 51.94 182 LEU A O 1
ATOM 1417 N N . PRO A 1 183 ? 6.715 -5.895 12.494 1.00 42.09 183 PRO A N 1
ATOM 1418 C CA . PRO A 1 183 ? 7.985 -5.794 13.201 1.00 42.09 183 PRO A CA 1
ATOM 1419 C C . PRO A 1 183 ? 7.759 -5.827 14.719 1.00 42.09 183 PRO A C 1
ATOM 1421 O O . PRO A 1 183 ? 6.751 -5.339 15.229 1.00 42.09 183 PRO A O 1
ATOM 1424 N N . SER A 1 184 ? 8.711 -6.418 15.443 1.00 42.50 184 SER A N 1
ATOM 1425 C CA . SER A 1 184 ? 8.641 -6.805 16.863 1.00 42.50 184 SER A CA 1
ATOM 1426 C C . SER A 1 184 ? 8.541 -5.654 17.882 1.00 42.50 184 SER A C 1
ATOM 1428 O O . SER A 1 184 ? 8.868 -5.849 19.049 1.00 42.50 184 SER A O 1
ATOM 1430 N N . GLU A 1 185 ? 8.093 -4.471 17.469 1.00 41.28 185 GLU A N 1
ATOM 1431 C CA . GLU A 1 185 ? 8.035 -3.253 18.288 1.00 41.28 185 GLU A CA 1
ATOM 1432 C C . GLU A 1 185 ? 6.639 -2.602 18.336 1.00 41.28 185 GLU A C 1
ATOM 1434 O O . GLU A 1 185 ? 6.510 -1.449 18.743 1.00 41.28 185 GLU A O 1
ATOM 1439 N N . ILE A 1 186 ? 5.574 -3.317 17.958 1.00 38.78 186 ILE A N 1
ATOM 1440 C CA . ILE A 1 186 ? 4.198 -2.837 18.158 1.00 38.78 186 ILE A CA 1
ATOM 1441 C C . ILE A 1 186 ? 3.633 -3.450 19.446 1.00 38.78 186 ILE A C 1
ATOM 1443 O O . ILE A 1 186 ? 3.613 -4.669 19.618 1.00 38.78 186 ILE A O 1
ATOM 1447 N N . ASP A 1 187 ? 3.226 -2.570 20.364 1.00 36.38 187 ASP A N 1
ATOM 1448 C CA . ASP A 1 187 ? 2.620 -2.892 21.656 1.00 36.38 187 ASP A CA 1
ATOM 1449 C C . ASP A 1 187 ? 1.437 -3.862 21.501 1.00 36.38 187 ASP A C 1
ATOM 1451 O O . ASP A 1 187 ? 0.581 -3.711 20.624 1.00 36.38 187 ASP A O 1
ATOM 1455 N N . LYS A 1 188 ? 1.423 -4.889 22.353 1.00 35.84 188 LYS A N 1
ATOM 1456 C CA . LYS A 1 188 ? 0.496 -6.020 22.287 1.00 35.84 188 LYS A CA 1
ATOM 1457 C C . LYS A 1 188 ? -0.831 -5.610 22.910 1.00 35.84 188 LYS A C 1
ATOM 1459 O O . LYS A 1 188 ? -0.965 -5.588 24.131 1.00 35.84 188 LYS A O 1
ATOM 1464 N N . SER A 1 189 ? -1.837 -5.350 22.086 1.00 29.70 189 SER A N 1
ATOM 1465 C CA . SER A 1 189 ? -3.230 -5.317 22.536 1.00 29.70 189 SER A CA 1
ATOM 1466 C C . SER A 1 189 ? -4.103 -6.199 21.646 1.00 29.70 189 SER A C 1
ATOM 1468 O O . SER A 1 189 ? -3.856 -6.279 20.445 1.00 29.70 189 SER A O 1
ATOM 1470 N N . PRO A 1 190 ? -5.083 -6.904 22.237 1.00 31.34 190 PRO A N 1
ATOM 1471 C CA . PRO A 1 190 ? -5.653 -8.112 21.659 1.00 31.34 190 PRO A CA 1
ATOM 1472 C C . PRO A 1 190 ? -6.526 -7.835 20.433 1.00 31.34 190 PRO A C 1
ATOM 1474 O O . PRO A 1 190 ? -7.296 -6.874 20.394 1.00 31.34 190 PRO A O 1
ATOM 1477 N N . VAL A 1 191 ? -6.450 -8.754 19.470 1.00 32.38 191 VAL A N 1
ATOM 1478 C CA . VAL A 1 191 ? -7.365 -8.871 18.330 1.00 32.38 191 VAL A CA 1
ATOM 1479 C C . VAL A 1 191 ? -8.748 -9.290 18.832 1.00 32.38 191 VAL A C 1
ATOM 1481 O O . VAL A 1 191 ? -8.894 -10.349 19.444 1.00 32.38 191 VAL A O 1
ATOM 1484 N N . LEU A 1 192 ? -9.773 -8.478 18.553 1.00 28.47 192 LEU A N 1
ATOM 1485 C CA . LEU A 1 192 ? -11.170 -8.895 18.671 1.00 28.47 192 LEU A CA 1
ATOM 1486 C C . LEU A 1 192 ? -11.787 -9.058 17.280 1.00 28.47 192 LEU A C 1
ATOM 1488 O O . LEU A 1 192 ? -11.793 -8.138 16.464 1.00 28.47 192 LEU A O 1
ATOM 1492 N N . ASP A 1 193 ? -12.313 -10.256 17.054 1.00 28.20 193 ASP A N 1
ATOM 1493 C CA . ASP A 1 193 ? -13.154 -10.637 15.929 1.00 28.20 193 ASP A CA 1
ATOM 1494 C C . ASP A 1 193 ? -14.525 -9.935 15.997 1.00 28.20 193 ASP A C 1
ATOM 1496 O O . ASP A 1 193 ? -15.125 -9.827 17.067 1.00 28.20 193 ASP A O 1
ATOM 1500 N N . MET A 1 194 ? -14.991 -9.486 14.827 1.00 28.61 194 MET A N 1
ATOM 1501 C CA . MET A 1 194 ? -16.356 -9.606 14.294 1.00 28.61 194 MET A CA 1
ATOM 1502 C C . MET A 1 194 ? -16.882 -8.348 13.583 1.00 28.61 194 MET A C 1
ATOM 1504 O O . MET A 1 194 ? -17.212 -7.325 14.175 1.00 28.61 194 MET A O 1
ATOM 1508 N N . THR A 1 195 ? -17.108 -8.548 12.279 1.00 31.52 195 THR A N 1
ATOM 1509 C CA . THR A 1 195 ? -18.095 -7.895 11.398 1.00 31.52 195 THR A CA 1
ATOM 1510 C C . THR A 1 195 ? -17.928 -6.401 11.080 1.00 31.52 195 THR A C 1
ATOM 1512 O O . THR A 1 195 ? -18.350 -5.533 11.833 1.00 31.52 195 THR A O 1
ATOM 1515 N N . GLY A 1 196 ? -17.439 -6.130 9.857 1.00 28.72 196 GLY A N 1
ATOM 1516 C CA . GLY A 1 196 ? -17.563 -4.837 9.163 1.00 28.72 196 GLY A CA 1
ATOM 1517 C C . GLY A 1 196 ? -16.243 -4.089 8.948 1.00 28.72 196 GLY A C 1
ATOM 1518 O O . GLY A 1 196 ? -16.053 -3.020 9.517 1.00 28.72 196 GLY A O 1
ATOM 1519 N N . LYS A 1 197 ? -15.320 -4.634 8.140 1.00 26.48 197 LYS A N 1
ATOM 1520 C CA . LYS A 1 197 ? -14.009 -4.012 7.877 1.00 26.48 197 LYS A CA 1
ATOM 1521 C C . LYS A 1 197 ? -14.086 -2.954 6.769 1.00 26.48 197 LYS A C 1
ATOM 1523 O O . LYS A 1 197 ? -14.520 -3.254 5.658 1.00 26.48 197 LYS A O 1
ATOM 1528 N N . LEU A 1 198 ? -13.614 -1.742 7.067 1.00 25.22 198 LEU A N 1
ATOM 1529 C CA . LEU A 1 198 ? -13.156 -0.780 6.062 1.00 25.22 198 LEU A CA 1
ATOM 1530 C C . LEU A 1 198 ? -11.704 -1.153 5.721 1.00 25.22 198 LEU A C 1
ATOM 1532 O O . LEU A 1 198 ? -10.857 -1.200 6.613 1.00 25.22 198 LEU A O 1
ATOM 1536 N N . VAL A 1 199 ? -11.431 -1.448 4.452 1.00 28.12 199 VAL A N 1
ATOM 1537 C CA . VAL A 1 199 ? -10.092 -1.805 3.961 1.00 28.12 199 VAL A CA 1
ATOM 1538 C C . VAL A 1 199 ? -9.483 -0.561 3.327 1.00 28.12 199 VAL A C 1
ATOM 1540 O O . VAL A 1 199 ? -10.006 -0.099 2.315 1.00 28.12 199 VAL A O 1
ATOM 1543 N N . SER A 1 200 ? -8.397 -0.025 3.890 1.00 27.00 200 SER A N 1
ATOM 1544 C CA . SER A 1 200 ? -7.608 0.999 3.204 1.00 27.00 200 SER A CA 1
ATOM 1545 C C . SER A 1 200 ? -6.835 0.337 2.060 1.00 27.00 200 SER A C 1
ATOM 1547 O O . SER A 1 200 ? -6.165 -0.687 2.228 1.00 27.00 200 SER A O 1
ATOM 1549 N N . ASN A 1 201 ? -6.986 0.885 0.856 1.00 29.30 201 ASN A N 1
ATOM 1550 C CA . ASN A 1 201 ? -6.487 0.276 -0.373 1.00 29.30 201 ASN A CA 1
ATOM 1551 C C . ASN A 1 201 ? -5.222 1.002 -0.841 1.00 29.30 201 ASN A C 1
ATOM 1553 O O . ASN A 1 201 ? -5.303 2.086 -1.401 1.00 29.30 201 ASN A O 1
ATOM 1557 N N . VAL A 1 202 ? -4.041 0.424 -0.674 1.00 33.34 202 VAL A N 1
ATOM 1558 C CA . VAL A 1 202 ? -2.789 1.036 -1.136 1.00 33.34 202 VAL A CA 1
ATOM 1559 C C . VAL A 1 202 ? -2.303 0.364 -2.416 1.00 33.34 202 VAL A C 1
ATOM 1561 O O . VAL A 1 202 ? -2.184 -0.857 -2.502 1.00 33.34 202 VAL A O 1
ATOM 1564 N N . GLN A 1 203 ? -2.000 1.171 -3.429 1.00 34.62 203 GLN A N 1
ATOM 1565 C CA . GLN A 1 203 ? -1.446 0.710 -4.697 1.00 34.62 203 GLN A CA 1
ATOM 1566 C C . GLN A 1 203 ? 0.012 1.128 -4.808 1.00 34.62 203 GLN A C 1
ATOM 1568 O O . GLN A 1 203 ? 0.319 2.318 -4.783 1.00 34.62 203 GLN A O 1
ATOM 1573 N N . THR A 1 204 ? 0.899 0.162 -5.008 1.00 32.94 204 THR A N 1
ATOM 1574 C CA . THR A 1 204 ? 2.308 0.410 -5.301 1.00 32.94 204 THR A CA 1
ATOM 1575 C C . THR A 1 204 ? 2.626 -0.141 -6.686 1.00 32.94 204 THR A C 1
ATOM 1577 O O . THR A 1 204 ? 2.625 -1.352 -6.915 1.00 32.94 204 THR A O 1
ATOM 1580 N N . ILE A 1 205 ? 2.905 0.754 -7.631 1.00 40.22 205 ILE A N 1
ATOM 1581 C CA . ILE A 1 205 ? 3.323 0.391 -8.987 1.00 40.22 205 ILE A CA 1
ATOM 1582 C C . ILE A 1 205 ? 4.822 0.655 -9.129 1.00 40.22 205 ILE A C 1
ATOM 1584 O O . ILE A 1 205 ? 5.278 1.789 -9.179 1.00 40.22 205 ILE A O 1
ATOM 1588 N N . VAL A 1 206 ? 5.613 -0.397 -9.235 1.00 33.34 206 VAL A N 1
ATOM 1589 C CA . VAL A 1 206 ? 7.042 -0.347 -9.545 1.00 33.34 206 VAL A CA 1
ATOM 1590 C C . VAL A 1 206 ? 7.196 -0.411 -11.061 1.00 33.34 206 VAL A C 1
ATOM 1592 O O . VAL A 1 206 ? 7.343 -1.485 -11.626 1.00 33.34 206 VAL A O 1
ATOM 1595 N N . GLY A 1 207 ? 7.092 0.720 -11.752 1.00 26.97 207 GLY A N 1
ATOM 1596 C CA . GLY A 1 207 ? 6.980 0.735 -13.209 1.00 26.97 207 GLY A CA 1
ATOM 1597 C C . GLY A 1 207 ? 7.935 1.685 -13.914 1.00 26.97 207 GLY A C 1
ATOM 1598 O O . GLY A 1 207 ? 8.282 2.754 -13.418 1.00 26.97 207 GLY A O 1
ATOM 1599 N N . THR A 1 208 ? 8.337 1.293 -15.114 1.00 25.50 208 THR A N 1
ATOM 1600 C CA . THR A 1 208 ? 9.137 2.063 -16.071 1.00 25.50 208 THR A CA 1
ATOM 1601 C C . THR A 1 208 ? 8.404 3.332 -16.475 1.00 25.50 208 THR A C 1
ATOM 1603 O O . THR A 1 208 ? 7.365 3.249 -17.119 1.00 25.50 208 THR A O 1
ATOM 1606 N N . ALA A 1 209 ? 8.949 4.505 -16.146 1.00 24.75 209 ALA A N 1
ATOM 1607 C CA . ALA A 1 209 ? 8.503 5.758 -16.742 1.00 24.75 209 ALA A CA 1
ATOM 1608 C C . ALA A 1 209 ? 9.225 5.957 -18.079 1.00 24.75 209 ALA A C 1
ATOM 1610 O O . ALA A 1 209 ? 10.438 6.179 -18.095 1.00 24.75 209 ALA A O 1
ATOM 1611 N N . ARG A 1 210 ? 8.483 5.906 -19.185 1.00 30.09 210 ARG A N 1
ATOM 1612 C CA . ARG A 1 210 ? 8.870 6.637 -20.398 1.00 30.09 210 ARG A CA 1
ATOM 1613 C C . ARG A 1 210 ? 8.159 7.982 -20.433 1.00 30.09 210 ARG A C 1
ATOM 1615 O O . ARG A 1 210 ? 6.982 8.042 -20.005 1.00 30.09 210 ARG A O 1
#

Radius of gyration: 17.34 Å; Cα contacts (8 Å, |Δi|>4): 360; chains: 1; bounding box: 49×40×44 Å

Nearest PDB structures (foldseek):
  1wc1-assembly2_B  TM=6.186E-01  e=1.848E-02  Limnospira platensis
  2bw7-assembly1_B  TM=6.310E-01  e=4.644E-02  Limnospira platensis
  1wc5-assembly1_D  TM=5.805E-01  e=3.416E-02  Limnospira platensis
  1wc6-assembly2_B-2  TM=6.140E-01  e=5.937E-02  Limnospira platensis
  4o4a-assembly1_C-2  TM=1.918E-01  e=9.732E+00  Bacillus anthracis

Secondary structure (DSSP, 8-state):
----HHHHHHHHHHHHHHHHHHHHHHTTTSEEEEEETTEEEEEE-BTTT-TTTPBPHHHHHHHHHHHHHHHHHHHHHHHHT----SHHHHTGGG-EEEEEEEEEEEEEEEETTEEEEESHHHHHHHHHHT-TT-S--EEEEEHHHHTT-----SSPPEEEEEEETTTEEEEEEEEE--TTTS-TTS--------S---EEEEEEEEEEE-

Mean predicted aligned error: 8.48 Å

Sequence (210 aa):
MHLTRFSAGHAQFVVEQLLDVIITAALPSLSPTRVGGDSVMFYAVSERDNPESGTSGPDVATAVHEMVASFYRKRAELLAGNLCPCEACKHIPGLEIKMVVHRGDIMRYRLRGLEDLSGMAVIEAHRLLKNSVGGEHYVLVTEAAAEDVRLRWKLEPDRHRESYEGIGEMRCDLYLLGEETLPSEIDKSPVLDMTGKLVSNVQTIVGTAR

pLDDT: mean 80.14, std 20.65, range [24.75, 97.19]